Protein AF-0000000069003834 (afdb_homodimer)

Sequence (210 aa):
MSNTMLNRICNDGNDLMLRVKLRCKHDDLLSMQTSWSEHNPARRFWSCPRYREDACNFFRWRDREDVDIRSKYVIPRLAKRIKDLEEVLTSYESRVEGEKEKQMLMSNTMLNRICNDGNDLMLRVKLRCKHDDLLSMQTSWSEHNPARRFWSCPRYREDACNFFRWRDREDVDIRSKYVIPRLAKRIKDLEEVLTSYESRVEGEKEKQML

Radius of gyration: 22.44 Å; Cα contacts (8 Å, |Δi|>4): 263; chains: 2; bounding box: 58×56×51 Å

Organism: Solanum tuberosum (NCBI:txid4113)

Structure (mmCIF, N/CA/C/O backbone):
data_AF-0000000069003834-model_v1
#
loop_
_entity.id
_entity.type
_entity.pdbx_description
1 polymer 'GRF-type domain-containing protein'
#
loop_
_atom_site.group_PDB
_atom_site.id
_atom_site.type_symbol
_atom_site.label_atom_id
_atom_site.label_alt_id
_atom_site.label_comp_id
_atom_site.label_asym_id
_atom_site.label_entity_id
_atom_site.label_seq_id
_atom_site.pdbx_PDB_ins_code
_atom_site.Cartn_x
_atom_site.Cartn_y
_atom_site.Cartn_z
_atom_site.occupancy
_atom_site.B_iso_or_equiv
_atom_site.auth_seq_id
_atom_site.auth_comp_id
_atom_site.auth_asym_id
_atom_site.auth_atom_id
_atom_site.pdbx_PDB_model_num
ATOM 1 N N . MET A 1 1 ? -2.436 7.516 15.57 1 53.19 1 MET A N 1
ATOM 2 C CA . MET A 1 1 ? -3.008 8.203 14.414 1 53.19 1 MET A CA 1
ATOM 3 C C . MET A 1 1 ? -4.016 7.309 13.703 1 53.19 1 MET A C 1
ATOM 5 O O . MET A 1 1 ? -3.781 6.109 13.531 1 53.19 1 MET A O 1
ATOM 9 N N . SER A 1 2 ? -5.281 7.676 13.531 1 67.62 2 SER A N 1
ATOM 10 C CA . SER A 1 2 ? -6.512 6.98 13.164 1 67.62 2 SER A CA 1
ATOM 11 C C . SER A 1 2 ? -6.418 6.398 11.758 1 67.62 2 SER A C 1
ATOM 13 O O . SER A 1 2 ? -5.652 6.891 10.922 1 67.62 2 SER A O 1
ATOM 15 N N . ASN A 1 3 ? -6.758 5.141 11.57 1 77.62 3 ASN A N 1
ATOM 16 C CA . ASN A 1 3 ? -6.863 4.488 10.273 1 77.62 3 ASN A CA 1
ATOM 17 C C . ASN A 1 3 ? -7.797 5.25 9.336 1 77.62 3 ASN A C 1
ATOM 19 O O . ASN A 1 3 ? -8.125 4.766 8.25 1 77.62 3 ASN A O 1
ATOM 23 N N . THR A 1 4 ? -8.094 6.445 9.891 1 84.06 4 THR A N 1
ATOM 24 C CA . THR A 1 4 ? -9.047 7.23 9.109 1 84.06 4 THR A CA 1
ATOM 25 C C . THR A 1 4 ? -8.422 7.691 7.797 1 84.06 4 THR A C 1
ATOM 27 O O . THR A 1 4 ? -9.039 7.578 6.734 1 84.06 4 THR A O 1
ATOM 30 N N . MET A 1 5 ? -7.219 8.242 7.887 1 87.38 5 MET A N 1
ATOM 31 C CA . MET A 1 5 ? -6.551 8.742 6.688 1 87.38 5 MET A CA 1
ATOM 32 C C . MET A 1 5 ? -6.297 7.613 5.695 1 87.38 5 MET A C 1
ATOM 34 O O . MET A 1 5 ? -6.496 7.785 4.492 1 87.38 5 MET A O 1
ATOM 38 N N . LEU A 1 6 ? -5.961 6.445 6.199 1 93.75 6 LEU A N 1
ATOM 39 C CA . LEU A 1 6 ? -5.719 5.285 5.348 1 93.75 6 LEU A CA 1
ATOM 40 C C . LEU A 1 6 ? -7.004 4.832 4.668 1 93.75 6 LEU A C 1
ATOM 42 O O . LEU A 1 6 ? -7 4.492 3.484 1 93.75 6 LEU A O 1
ATOM 46 N N . ASN A 1 7 ? -8.094 4.906 5.465 1 92.12 7 ASN A N 1
ATOM 47 C CA . ASN A 1 7 ? -9.383 4.5 4.918 1 92.12 7 ASN A CA 1
ATOM 48 C C . ASN A 1 7 ? -9.82 5.418 3.777 1 92.12 7 ASN A C 1
ATOM 50 O O . ASN A 1 7 ? -10.398 4.957 2.793 1 92.12 7 ASN A O 1
ATOM 54 N N . ARG A 1 8 ? -9.555 6.613 3.967 1 90.81 8 ARG A N 1
ATOM 55 C CA . ARG A 1 8 ? -9.898 7.574 2.926 1 90.81 8 ARG A CA 1
ATOM 56 C C . ARG A 1 8 ? -9.109 7.312 1.649 1 90.81 8 ARG A C 1
ATOM 58 O O . ARG A 1 8 ? -9.648 7.43 0.545 1 90.81 8 ARG A O 1
ATOM 65 N N . ILE A 1 9 ? -7.883 6.945 1.772 1 93.38 9 ILE A N 1
ATOM 66 C CA . ILE A 1 9 ? -7 6.676 0.641 1 93.38 9 ILE A CA 1
ATOM 67 C C . ILE A 1 9 ? -7.441 5.391 -0.059 1 93.38 9 ILE A C 1
ATOM 69 O O . ILE A 1 9 ? -7.488 5.332 -1.29 1 93.38 9 ILE A O 1
ATOM 73 N N . CYS A 1 10 ? -7.848 4.461 0.711 1 94.5 10 CYS A N 1
ATOM 74 C CA . CYS A 1 10 ? -8.062 3.117 0.189 1 94.5 10 CYS A CA 1
ATOM 75 C C . CYS A 1 10 ? -9.5 2.936 -0.28 1 94.5 10 CYS A C 1
ATOM 77 O O . CYS A 1 10 ? -9.805 1.994 -1.016 1 94.5 10 CYS A O 1
ATOM 79 N N . ASN A 1 11 ? -10.383 3.789 0.168 1 89.94 11 ASN A N 1
ATOM 80 C CA . ASN A 1 11 ? -11.789 3.594 -0.181 1 89.94 11 ASN A CA 1
ATOM 81 C C . ASN A 1 11 ? -12.172 4.375 -1.437 1 89.94 11 ASN A C 1
ATOM 83 O O . ASN A 1 11 ? -11.703 5.496 -1.64 1 89.94 11 ASN A O 1
ATOM 87 N N . ASP A 1 12 ? -12.805 3.609 -2.299 1 87.69 12 ASP A N 1
ATOM 88 C CA . ASP A 1 12 ? -13.391 4.215 -3.492 1 87.69 12 ASP A CA 1
ATOM 89 C C . ASP A 1 12 ? -14.773 4.797 -3.193 1 87.69 12 ASP A C 1
ATOM 91 O O . ASP A 1 12 ? -15.719 4.055 -2.922 1 87.69 12 ASP A O 1
ATOM 95 N N . GLY A 1 13 ? -14.906 6.016 -3.279 1 85.94 13 GLY A N 1
ATOM 96 C CA . GLY A 1 13 ? -16.172 6.668 -3.002 1 85.94 13 GLY A CA 1
ATOM 97 C C . GLY A 1 13 ? -17.297 6.242 -3.941 1 85.94 13 GLY A C 1
ATOM 98 O O . GLY A 1 13 ? -18.469 6.457 -3.658 1 85.94 13 GLY A O 1
ATOM 99 N N . ASN A 1 14 ? -16.891 5.652 -5.035 1 88.5 14 ASN A N 1
ATOM 100 C CA . ASN A 1 14 ? -17.875 5.23 -6.02 1 88.5 14 ASN A CA 1
ATOM 101 C C . ASN A 1 14 ? -18.156 3.734 -5.922 1 88.5 14 ASN A C 1
ATOM 103 O O . ASN A 1 14 ? -18.781 3.156 -6.824 1 88.5 14 ASN A O 1
ATOM 107 N N . ASP A 1 15 ? -17.672 3.199 -4.93 1 89.06 15 ASP A N 1
ATOM 108 C CA . ASP A 1 15 ? -17.938 1.778 -4.734 1 89.06 15 ASP A CA 1
ATOM 109 C C . ASP A 1 15 ? -19.438 1.517 -4.582 1 89.06 15 ASP A C 1
ATOM 111 O O . ASP A 1 15 ? -20.078 2.035 -3.664 1 89.06 15 ASP A O 1
ATOM 115 N N . LEU A 1 16 ? -19.969 0.721 -5.461 1 88.5 16 LEU A N 1
ATOM 116 C CA . LEU A 1 16 ? -21.406 0.437 -5.48 1 88.5 16 LEU A CA 1
ATOM 117 C C . LEU A 1 16 ? -21.844 -0.242 -4.188 1 88.5 16 LEU A C 1
ATOM 119 O O . LEU A 1 16 ? -22.984 -0.089 -3.756 1 88.5 16 LEU A O 1
ATOM 123 N N . MET A 1 17 ? -20.891 -0.851 -3.557 1 89.5 17 MET A N 1
ATOM 124 C CA . MET A 1 17 ? -21.219 -1.611 -2.357 1 89.5 17 MET A CA 1
ATOM 125 C C . MET A 1 17 ? -21.422 -0.684 -1.165 1 89.5 17 MET A C 1
ATOM 127 O O . MET A 1 17 ? -21.922 -1.106 -0.122 1 89.5 17 MET A O 1
ATOM 131 N N . LEU A 1 18 ? -21.031 0.544 -1.383 1 86.31 18 LEU A N 1
ATOM 132 C CA . LEU A 1 18 ? -21.266 1.524 -0.327 1 86.31 18 LEU A CA 1
ATOM 133 C C . LEU A 1 18 ? -22.75 1.826 -0.185 1 86.31 18 LEU A C 1
ATOM 135 O O . LEU A 1 18 ? -23.188 2.334 0.849 1 86.31 18 LEU A O 1
ATOM 139 N N . ARG A 1 19 ? -23.5 1.496 -1.132 1 88.38 19 ARG A N 1
ATOM 140 C CA . ARG A 1 19 ? -24.922 1.802 -1.144 1 88.38 19 ARG A CA 1
ATOM 141 C C . ARG A 1 19 ? -25.75 0.626 -0.616 1 88.38 19 ARG A C 1
ATOM 143 O O . ARG A 1 19 ? -26.953 0.746 -0.411 1 88.38 19 ARG A O 1
ATOM 150 N N . VAL A 1 20 ? -25.062 -0.467 -0.586 1 89.62 20 VAL A N 1
ATOM 151 C CA . VAL A 1 20 ? -25.75 -1.661 -0.11 1 89.62 20 VAL A CA 1
ATOM 152 C C . VAL A 1 20 ? -26.172 -1.473 1.348 1 89.62 20 VAL A C 1
ATOM 154 O O . VAL A 1 20 ? -25.375 -1.004 2.168 1 89.62 20 VAL A O 1
ATOM 157 N N . LYS A 1 21 ? -27.484 -1.802 1.593 1 91.38 21 LYS A N 1
ATOM 158 C CA . LYS A 1 21 ? -28.016 -1.689 2.947 1 91.38 21 LYS A CA 1
ATOM 159 C C . LYS A 1 21 ? -27.984 -3.037 3.662 1 91.38 21 LYS A C 1
ATOM 161 O O . LYS A 1 21 ? -28.828 -3.902 3.402 1 91.38 21 LYS A O 1
ATOM 166 N N . LEU A 1 22 ? -26.938 -3.203 4.477 1 92.94 22 LEU A N 1
ATOM 167 C CA . LEU A 1 22 ? -26.844 -4.41 5.289 1 92.94 22 LEU A CA 1
ATOM 168 C C . LEU A 1 22 ? -27.172 -4.113 6.75 1 92.94 22 LEU A C 1
ATOM 170 O O . LEU A 1 22 ? -26.75 -3.084 7.285 1 92.94 22 LEU A O 1
ATOM 174 N N . ARG A 1 23 ? -28.031 -5.039 7.254 1 93.31 23 ARG A N 1
ATOM 175 C CA . ARG A 1 23 ? -28.438 -4.875 8.648 1 93.31 23 ARG A CA 1
ATOM 176 C C . ARG A 1 23 ? -28.109 -6.121 9.461 1 93.31 23 ARG A C 1
ATOM 178 O O . ARG A 1 23 ? -28.156 -7.238 8.945 1 93.31 23 ARG A O 1
ATOM 185 N N . CYS A 1 24 ? -27.672 -5.863 10.688 1 92.56 24 CYS A N 1
ATOM 186 C CA . CYS A 1 24 ? -27.516 -6.996 11.602 1 92.56 24 CYS A CA 1
ATOM 187 C C . CYS A 1 24 ? -28.812 -7.273 12.352 1 92.56 24 CYS A C 1
ATOM 189 O O . CYS A 1 24 ? -29.859 -6.762 11.984 1 92.56 24 CYS A O 1
ATOM 191 N N . LYS A 1 25 ? -28.766 -8.141 13.32 1 89.31 25 LYS A N 1
ATOM 192 C CA . LYS A 1 25 ? -29.969 -8.562 14.047 1 89.31 25 LYS A CA 1
ATOM 193 C C . LYS A 1 25 ? -30.547 -7.406 14.852 1 89.31 25 LYS A C 1
ATOM 195 O O . LYS A 1 25 ? -31.719 -7.441 15.242 1 89.31 25 LYS A O 1
ATOM 200 N N . HIS A 1 26 ? -29.781 -6.387 15.141 1 90.75 26 HIS A N 1
ATOM 201 C CA . HIS A 1 26 ? -30.234 -5.223 15.891 1 90.75 26 HIS A CA 1
ATOM 202 C C . HIS A 1 26 ? -30.953 -4.227 14.984 1 90.75 26 HIS A C 1
ATOM 204 O O . HIS A 1 26 ? -31.484 -3.217 15.461 1 90.75 26 HIS A O 1
ATOM 210 N N . ASP A 1 27 ? -30.859 -4.52 13.781 1 89.88 27 ASP A N 1
ATOM 211 C CA . ASP A 1 27 ? -31.469 -3.674 12.758 1 89.88 27 ASP A CA 1
ATOM 212 C C . ASP A 1 27 ? -30.656 -2.393 12.555 1 89.88 27 ASP A C 1
ATOM 214 O O . ASP A 1 27 ? -31.219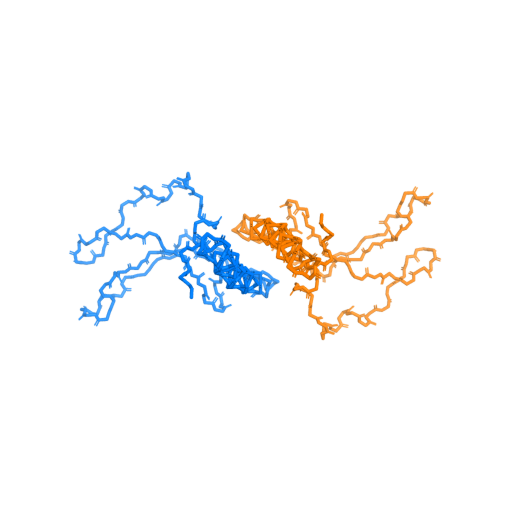 -1.359 12.172 1 89.88 27 ASP A O 1
ATOM 218 N N . ASP A 1 28 ? -29.469 -2.516 12.828 1 88.94 28 ASP A N 1
ATOM 219 C CA . ASP A 1 28 ? -28.562 -1.412 12.547 1 88.94 28 ASP A CA 1
ATOM 220 C C . ASP A 1 28 ? -28.031 -1.483 11.117 1 88.94 28 ASP A C 1
ATOM 222 O O . ASP A 1 28 ? -27.703 -2.566 10.625 1 88.94 28 ASP A O 1
ATOM 226 N N . LEU A 1 29 ? -28.125 -0.265 10.477 1 91.88 29 LEU A N 1
ATOM 227 C CA . LEU A 1 29 ? -27.453 -0.18 9.188 1 91.88 29 LEU A CA 1
ATOM 228 C C . LEU A 1 29 ? -25.938 -0.233 9.359 1 91.88 29 LEU A C 1
ATOM 230 O O . LEU A 1 29 ? -25.359 0.612 10.047 1 91.88 29 LEU A O 1
ATOM 234 N N . LEU A 1 30 ? -25.328 -1.206 8.711 1 93.12 30 LEU A N 1
ATOM 235 C CA . LEU A 1 30 ? -23.906 -1.439 8.922 1 93.12 30 LEU A CA 1
ATOM 236 C C . LEU A 1 30 ? -23.078 -0.618 7.941 1 93.12 30 LEU A C 1
ATOM 238 O O . LEU A 1 30 ? -23.469 -0.428 6.789 1 93.12 30 LEU A O 1
ATOM 242 N N . SER A 1 31 ? -21.938 -0.148 8.406 1 91.5 31 SER A N 1
ATOM 243 C CA . SER A 1 31 ? -21 0.592 7.566 1 91.5 31 SER A CA 1
ATOM 244 C C . SER A 1 31 ? -19.875 -0.303 7.078 1 91.5 31 SER A C 1
ATOM 246 O O . SER A 1 31 ? -19.406 -1.179 7.812 1 91.5 31 SER A O 1
ATOM 248 N N . MET A 1 32 ? -19.469 -0.035 5.855 1 92.31 32 MET A N 1
ATOM 249 C CA . MET A 1 32 ? -18.312 -0.762 5.328 1 92.31 32 MET A CA 1
ATOM 250 C C . MET A 1 32 ? -17.031 -0.271 5.973 1 92.31 32 MET A C 1
ATOM 252 O O . MET A 1 32 ? -16.766 0.934 6.016 1 92.31 32 MET A O 1
ATOM 256 N N . GLN A 1 33 ? -16.281 -1.235 6.5 1 92 33 GLN A N 1
ATOM 257 C CA . GLN A 1 33 ? -15.016 -0.929 7.152 1 92 33 GLN A CA 1
ATOM 258 C C . GLN A 1 33 ? -13.836 -1.535 6.391 1 92 33 GLN A C 1
ATOM 260 O O . GLN A 1 33 ? -14.031 -2.359 5.496 1 92 33 GLN A O 1
ATOM 265 N N . THR A 1 34 ? -12.633 -0.991 6.699 1 93.75 34 THR A N 1
ATOM 266 C CA . THR A 1 34 ? -11.414 -1.526 6.109 1 93.75 34 THR A CA 1
ATOM 267 C C . THR A 1 34 ? -10.578 -2.262 7.156 1 93.75 34 THR A C 1
ATOM 269 O O . THR A 1 34 ? -10.352 -1.746 8.25 1 93.75 34 THR A O 1
ATOM 272 N N . SER A 1 35 ? -10.203 -3.445 6.816 1 94.75 35 SER A N 1
ATOM 273 C CA . SER A 1 35 ? -9.367 -4.254 7.699 1 94.75 35 SER A CA 1
ATOM 274 C C . SER A 1 35 ? -7.898 -3.869 7.578 1 94.75 35 SER A C 1
ATOM 276 O O . SER A 1 35 ? -7.398 -3.639 6.477 1 94.75 35 SER A O 1
ATOM 278 N N . TRP A 1 36 ? -7.219 -3.82 8.695 1 94.31 36 TRP A N 1
ATOM 279 C CA . TRP A 1 36 ? -5.777 -3.584 8.719 1 94.31 36 TRP A CA 1
ATOM 280 C C . TRP A 1 36 ? -5.062 -4.648 9.539 1 94.31 36 TRP A C 1
ATOM 282 O O . TRP A 1 36 ? -3.984 -4.402 10.086 1 94.31 36 TRP A O 1
ATOM 292 N N . SER A 1 37 ? -5.773 -5.793 9.562 1 93.88 37 SER A N 1
ATOM 293 C CA . SER A 1 37 ? -5.164 -6.934 10.242 1 93.88 37 SER A CA 1
ATOM 294 C C . SER A 1 37 ? -4.016 -7.512 9.422 1 93.88 37 SER A C 1
ATOM 296 O O . SER A 1 37 ? -3.898 -7.246 8.227 1 93.88 37 SER A O 1
ATOM 298 N N . GLU A 1 38 ? -3.236 -8.32 10.031 1 92.75 38 GLU A N 1
ATOM 299 C CA . GLU A 1 38 ? -2.061 -8.914 9.398 1 92.75 38 GLU A CA 1
ATOM 300 C C . GLU A 1 38 ? -2.455 -9.82 8.242 1 92.75 38 GLU A C 1
ATOM 302 O O . GLU A 1 38 ? -1.783 -9.844 7.203 1 92.75 38 GLU A O 1
ATOM 307 N N . HIS A 1 39 ? -3.527 -10.461 8.305 1 93.62 39 HIS A N 1
ATOM 308 C CA . HIS A 1 39 ? -3.883 -11.492 7.336 1 93.62 39 HIS A CA 1
ATOM 309 C C . HIS A 1 39 ? -4.812 -10.945 6.258 1 93.62 39 HIS A C 1
ATOM 311 O O . HIS A 1 39 ? -4.949 -11.539 5.188 1 93.62 39 HIS A O 1
ATOM 317 N N . ASN A 1 40 ? -5.414 -9.836 6.504 1 94.94 40 ASN A N 1
ATOM 318 C CA . ASN A 1 40 ? -6.379 -9.281 5.559 1 94.94 40 ASN A CA 1
ATOM 319 C C . ASN A 1 40 ? -6.25 -7.762 5.453 1 94.94 40 ASN A C 1
ATOM 321 O O . ASN A 1 40 ? -7.23 -7.039 5.641 1 94.94 40 ASN A O 1
ATOM 325 N N . PRO A 1 41 ? -5.098 -7.363 5.078 1 95.94 41 PRO A N 1
ATOM 326 C CA . PRO A 1 41 ? -4.934 -5.91 4.996 1 95.94 41 PRO A CA 1
ATOM 327 C C . PRO A 1 41 ? -5.719 -5.293 3.838 1 95.94 41 PRO A C 1
ATOM 329 O O . PRO A 1 41 ? -5.73 -5.844 2.732 1 95.94 41 PRO A O 1
ATOM 332 N N . ALA A 1 42 ? -6.426 -4.242 4.176 1 95.31 42 ALA A N 1
ATOM 333 C CA . ALA A 1 42 ? -7.117 -3.381 3.223 1 95.31 42 ALA A CA 1
ATOM 334 C C . ALA A 1 42 ? -8.398 -4.039 2.717 1 95.31 42 ALA A C 1
ATOM 336 O O . ALA A 1 42 ? -9.109 -3.475 1.88 1 95.31 42 ALA A O 1
ATOM 337 N N . ARG A 1 43 ? -8.641 -5.258 3.102 1 95.44 43 ARG A N 1
ATOM 338 C CA . ARG A 1 43 ? -9.93 -5.848 2.758 1 95.44 43 ARG A CA 1
ATOM 339 C C . ARG A 1 43 ? -11.078 -5.086 3.418 1 95.44 43 ARG A C 1
ATOM 341 O O . ARG A 1 43 ? -10.875 -4.406 4.426 1 95.44 43 ARG A O 1
ATOM 348 N N . ARG A 1 44 ? -12.203 -5.246 2.809 1 94.25 44 ARG A N 1
ATOM 349 C CA . ARG A 1 44 ? -13.375 -4.527 3.307 1 94.25 44 ARG A CA 1
ATOM 350 C C . ARG A 1 44 ? -14.414 -5.496 3.865 1 94.25 44 ARG A C 1
ATOM 352 O O . ARG A 1 44 ? -14.508 -6.641 3.416 1 94.25 44 ARG A O 1
ATOM 359 N N . PHE A 1 45 ? -15.086 -4.941 4.871 1 94.94 45 PHE A N 1
ATOM 360 C CA . PHE A 1 45 ? -16.047 -5.816 5.523 1 94.94 45 PHE A CA 1
ATOM 361 C C . PHE A 1 45 ? -17.156 -5.004 6.203 1 94.94 45 PHE A C 1
ATOM 363 O O . PHE A 1 45 ? -17.031 -3.787 6.352 1 94.94 45 PHE A O 1
ATOM 370 N N . TRP A 1 46 ? -18.234 -5.641 6.477 1 94.56 46 TRP A N 1
ATOM 371 C CA . TRP A 1 46 ? -19.281 -5.141 7.367 1 94.56 46 TRP A CA 1
ATOM 372 C C . TRP A 1 46 ? -19.297 -5.918 8.68 1 94.56 46 TRP A C 1
ATOM 374 O O . TRP A 1 46 ? -19.109 -7.137 8.688 1 94.56 46 TRP A O 1
ATOM 384 N N . SER A 1 47 ? -19.438 -5.156 9.742 1 92.75 47 SER A N 1
ATOM 385 C CA . SER A 1 47 ? -19.625 -5.812 11.031 1 92.75 47 SER A CA 1
ATOM 386 C C . SER A 1 47 ? -20.516 -4.996 11.953 1 92.75 47 SER A C 1
ATOM 388 O O . SER A 1 47 ? -20.656 -3.779 11.781 1 92.75 47 SER A O 1
ATOM 390 N N . CYS A 1 48 ? -21.156 -5.738 12.773 1 91.75 48 CYS A N 1
ATOM 391 C CA . CYS A 1 48 ? -21.984 -5.047 13.758 1 91.75 48 CYS A CA 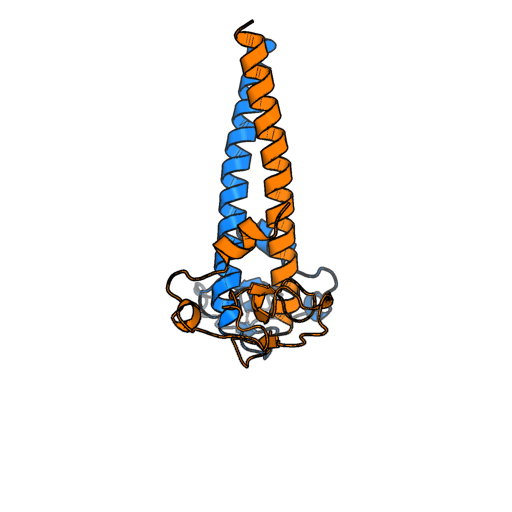1
ATOM 392 C C . CYS A 1 48 ? -21.141 -4.195 14.688 1 91.75 48 CYS A C 1
ATOM 394 O O . CYS A 1 48 ? -20.141 -4.672 15.227 1 91.75 48 CYS A O 1
ATOM 396 N N . PRO A 1 49 ? -21.547 -2.979 14.844 1 84.25 49 PRO A N 1
ATOM 397 C CA . PRO A 1 49 ? -20.781 -2.104 15.734 1 84.25 49 PRO A CA 1
ATOM 398 C C . PRO A 1 49 ? -20.922 -2.49 17.203 1 84.25 49 PRO A C 1
ATOM 400 O O . PRO A 1 49 ? -20.125 -2.059 18.047 1 84.25 49 PRO A O 1
ATOM 403 N N . ARG A 1 50 ? -21.844 -3.32 17.562 1 79.25 50 ARG A N 1
ATOM 404 C CA . ARG A 1 50 ? -22.109 -3.732 18.938 1 79.25 50 ARG A CA 1
ATOM 405 C C . ARG A 1 50 ? -21.547 -5.121 19.203 1 79.25 50 ARG A C 1
ATOM 407 O O . ARG A 1 50 ? -22.031 -5.836 20.078 1 79.25 50 ARG A O 1
ATOM 414 N N . TYR A 1 51 ? -20.672 -5.566 18.406 1 69 51 TYR A N 1
ATOM 415 C CA . TYR A 1 51 ? -20.141 -6.926 18.406 1 69 51 TYR A CA 1
ATOM 416 C C . TYR A 1 51 ? -19.953 -7.441 19.828 1 69 51 TYR A C 1
ATOM 418 O O . TYR A 1 51 ? -20.297 -8.586 20.125 1 69 51 TYR A O 1
ATOM 426 N N . ARG A 1 52 ? -19.484 -6.746 20.766 1 66.94 52 ARG A N 1
ATOM 427 C CA . ARG A 1 52 ? -19.203 -7.246 22.109 1 66.94 52 ARG A CA 1
ATOM 428 C C . ARG A 1 52 ? -20.422 -7.109 23.016 1 66.94 52 ARG A C 1
ATOM 430 O O . ARG A 1 52 ? -20.578 -7.863 23.984 1 66.94 52 ARG A O 1
ATOM 437 N N . GLU A 1 53 ? -21.203 -6.215 22.688 1 66.25 53 GLU A N 1
ATOM 438 C CA . GLU A 1 53 ? -22.266 -5.914 23.641 1 66.25 53 GLU A CA 1
ATOM 439 C C . GLU A 1 53 ? -23.344 -6.996 23.625 1 66.25 53 GLU A C 1
ATOM 441 O O . GLU A 1 53 ? -23.797 -7.445 24.672 1 66.25 53 GLU A O 1
ATOM 446 N N . ASP A 1 54 ? -23.781 -7.355 22.578 1 66.62 54 ASP A N 1
ATOM 447 C CA . ASP A 1 54 ? -24.953 -8.219 22.547 1 66.62 54 ASP A CA 1
ATOM 448 C C . ASP A 1 54 ? -24.672 -9.5 21.781 1 66.62 54 ASP A C 1
ATOM 450 O O . ASP A 1 54 ? -25.594 -10.109 21.219 1 66.62 54 ASP A O 1
ATOM 454 N N . ALA A 1 55 ? -23.438 -9.844 21.766 1 74.19 55 ALA A N 1
ATOM 455 C CA . ALA A 1 55 ? -23.062 -11.102 21.109 1 74.19 55 ALA A CA 1
ATOM 456 C C . ALA A 1 55 ? -23.422 -11.086 19.641 1 74.19 55 ALA A C 1
ATOM 458 O O . ALA A 1 55 ? -23.719 -12.125 19.047 1 74.19 55 ALA A O 1
ATOM 459 N N . CYS A 1 56 ? -23.781 -9.914 19.078 1 86.38 56 CYS A N 1
ATOM 460 C CA . CYS A 1 56 ? -23.984 -9.898 17.625 1 86.38 56 CYS A CA 1
ATOM 461 C C . CYS A 1 56 ? -22.688 -10.242 16.891 1 86.38 56 CYS A C 1
ATOM 463 O O . CYS A 1 56 ? -21.656 -9.602 17.109 1 86.38 56 CYS A O 1
ATOM 465 N N . ASN A 1 57 ? -22.719 -11.328 16.109 1 85.88 57 ASN A N 1
ATOM 466 C CA . ASN A 1 57 ? -21.516 -11.797 15.43 1 85.88 57 ASN A CA 1
ATOM 467 C C . ASN A 1 57 ? -21.625 -11.609 13.914 1 85.88 57 ASN A C 1
ATOM 469 O O . ASN A 1 57 ? -21.016 -12.359 13.148 1 85.88 57 ASN A O 1
ATOM 473 N N . PHE A 1 58 ? -22.453 -10.578 13.641 1 92.88 58 PHE A N 1
ATOM 474 C CA . PHE A 1 58 ? -22.562 -10.359 12.203 1 92.88 58 PHE A CA 1
ATOM 475 C C . PHE A 1 58 ? -21.234 -9.883 11.625 1 92.88 58 PHE A C 1
ATOM 477 O O . PHE A 1 58 ? -20.641 -8.922 12.125 1 92.88 58 PHE A O 1
ATOM 484 N N . PHE A 1 59 ? -20.812 -10.555 10.602 1 93.81 59 PHE A N 1
ATOM 485 C CA . PHE A 1 59 ? -19.578 -10.227 9.875 1 93.81 59 PHE A CA 1
ATOM 486 C C . PHE A 1 59 ? -19.656 -10.742 8.445 1 93.81 59 PHE A C 1
ATOM 488 O O . PHE A 1 59 ? -20.047 -11.883 8.203 1 93.81 59 PHE A O 1
ATOM 495 N N . ARG A 1 60 ? -19.281 -9.758 7.496 1 93.75 60 ARG A N 1
ATOM 496 C CA . ARG A 1 60 ? -19.297 -10.148 6.094 1 93.75 60 ARG A CA 1
ATOM 497 C C . ARG A 1 60 ? -18.203 -9.43 5.312 1 93.75 60 ARG A C 1
ATOM 499 O O . ARG A 1 60 ? -18.141 -8.195 5.32 1 93.75 60 ARG A O 1
ATOM 506 N N . TRP A 1 61 ? -17.453 -10.297 4.656 1 95.12 61 TRP A N 1
ATOM 507 C CA . TRP A 1 61 ? -16.469 -9.703 3.758 1 95.12 61 TRP A CA 1
ATOM 508 C C . TRP A 1 61 ? -17.125 -9.164 2.496 1 95.12 61 TRP A C 1
ATOM 510 O O . TRP A 1 61 ? -18.078 -9.766 1.981 1 95.12 61 TRP A O 1
ATOM 520 N N . ARG A 1 62 ? -16.531 -7.965 2.057 1 92.38 62 ARG A N 1
ATOM 521 C CA . ARG A 1 62 ? -17.031 -7.398 0.808 1 92.38 62 ARG A CA 1
ATOM 522 C C . ARG A 1 62 ? -16.625 -8.25 -0.385 1 92.38 62 ARG A C 1
ATOM 524 O O . ARG A 1 62 ? -17.391 -8.398 -1.344 1 92.38 62 ARG A O 1
ATOM 531 N N . ASP A 1 63 ? -15.414 -8.695 -0.308 1 85.62 63 ASP A N 1
ATOM 532 C CA . ASP A 1 63 ? -14.875 -9.438 -1.446 1 85.62 63 ASP A CA 1
ATOM 533 C C . ASP A 1 63 ? -14.57 -10.883 -1.068 1 85.62 63 ASP A C 1
ATOM 535 O O . ASP A 1 63 ? -14.5 -11.219 0.115 1 85.62 63 ASP A O 1
ATOM 539 N N . ARG A 1 64 ? -14.5 -11.789 -2.152 1 83.31 64 ARG A N 1
ATOM 540 C CA . ARG A 1 64 ? -14.273 -13.219 -1.941 1 83.31 64 ARG A CA 1
ATOM 541 C C . ARG A 1 64 ? -12.789 -13.555 -2.061 1 83.31 64 ARG A C 1
ATOM 543 O O . ARG A 1 64 ? -12.359 -14.633 -1.639 1 83.31 64 ARG A O 1
ATOM 550 N N . GLU A 1 65 ? -12.062 -12.609 -2.527 1 80.81 65 GLU A N 1
ATOM 551 C CA . GLU A 1 65 ? -10.672 -12.93 -2.834 1 80.81 65 GLU A CA 1
ATOM 552 C C . GLU A 1 65 ? -9.773 -12.703 -1.62 1 80.81 65 GLU A C 1
ATOM 554 O O . GLU A 1 65 ? -9.969 -11.758 -0.863 1 80.81 65 GLU A O 1
ATOM 559 N N . ASP A 1 66 ? -8.836 -13.656 -1.515 1 87.88 66 ASP A N 1
ATOM 560 C CA . ASP A 1 66 ? -7.805 -13.484 -0.493 1 87.88 66 ASP A CA 1
ATOM 561 C C . ASP A 1 66 ? -6.703 -12.539 -0.972 1 87.88 66 ASP A C 1
ATOM 563 O O . ASP A 1 66 ? -6.461 -12.422 -2.174 1 87.88 66 ASP A O 1
ATOM 567 N N . VAL A 1 67 ? -6.176 -11.969 -0.03 1 93.06 67 VAL A N 1
ATOM 568 C CA . VAL A 1 67 ? -5.02 -11.133 -0.325 1 93.06 67 VAL A CA 1
ATOM 569 C C . VAL A 1 67 ? -3.811 -12.016 -0.642 1 93.06 67 VAL A C 1
ATOM 571 O O . VAL A 1 67 ? -3.561 -13.008 0.045 1 93.06 67 VAL A O 1
ATOM 574 N N . ASP A 1 68 ? -3.139 -11.641 -1.667 1 92.75 68 ASP A N 1
ATOM 575 C CA . ASP A 1 68 ? -1.964 -12.438 -2.018 1 92.75 68 ASP A CA 1
ATOM 576 C C . ASP A 1 68 ? -0.828 -12.203 -1.023 1 92.75 68 ASP A C 1
ATOM 578 O O . ASP A 1 68 ? -0.815 -11.195 -0.311 1 92.75 68 ASP A O 1
ATOM 582 N N . ILE A 1 69 ? 0.069 -13.07 -1.015 1 91.81 69 ILE A N 1
ATOM 583 C CA . ILE A 1 69 ? 1.137 -13.102 -0.022 1 91.81 69 ILE A C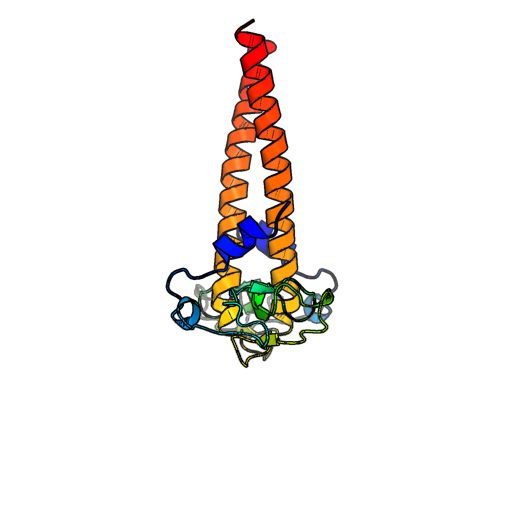A 1
ATOM 584 C C . ILE A 1 69 ? 1.957 -11.812 -0.111 1 91.81 69 ILE A C 1
ATOM 586 O O . ILE A 1 69 ? 2.301 -11.219 0.913 1 91.81 69 ILE A O 1
ATOM 590 N N . ARG A 1 70 ? 2.314 -11.438 -1.25 1 94.12 70 ARG A N 1
ATOM 591 C CA . ARG A 1 70 ? 3.129 -10.242 -1.438 1 94.12 70 ARG A CA 1
ATOM 592 C C . ARG A 1 70 ? 2.416 -9.008 -0.906 1 94.12 70 ARG A C 1
ATOM 594 O O . ARG A 1 70 ? 3.016 -8.195 -0.203 1 94.12 70 ARG A O 1
ATOM 601 N N . SER A 1 71 ? 1.16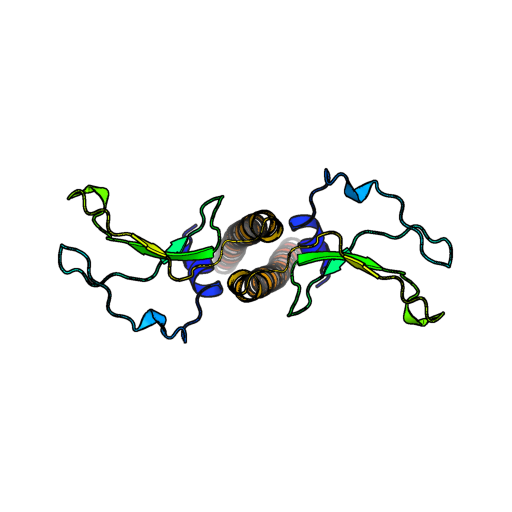2 -8.953 -1.234 1 95.12 71 SER A N 1
ATOM 602 C CA . SER A 1 71 ? 0.385 -7.797 -0.794 1 95.12 71 SER A CA 1
ATOM 603 C C . SER A 1 71 ? 0.253 -7.766 0.725 1 95.12 71 SER A C 1
ATOM 605 O O . SER A 1 71 ? 0.244 -6.695 1.33 1 95.12 71 SER A O 1
ATOM 607 N N . LYS A 1 72 ? 0.18 -8.922 1.327 1 94.81 72 LYS A N 1
ATOM 608 C CA . LYS A 1 72 ? 0.136 -9 2.785 1 94.81 72 LYS A CA 1
ATOM 609 C C . LYS A 1 72 ? 1.411 -8.438 3.404 1 94.81 72 LYS A C 1
ATOM 611 O O . LYS A 1 72 ? 1.387 -7.918 4.523 1 94.81 72 LYS A O 1
ATOM 616 N N . TYR A 1 73 ? 2.377 -8.508 2.678 1 95.12 73 TYR A N 1
ATOM 617 C CA . TYR A 1 73 ? 3.678 -8.031 3.129 1 95.12 73 TYR A CA 1
ATOM 618 C C . TYR A 1 73 ? 3.811 -6.527 2.912 1 95.12 73 TYR A C 1
ATOM 620 O O . TYR A 1 73 ? 4.242 -5.801 3.809 1 95.12 73 TYR A O 1
ATOM 628 N N . VAL A 1 74 ? 3.365 -6.043 1.812 1 96.69 74 VAL A N 1
ATOM 629 C CA . VAL A 1 74 ? 3.734 -4.691 1.403 1 96.69 74 VAL A CA 1
ATOM 630 C C . VAL A 1 74 ? 2.707 -3.691 1.933 1 96.69 74 VAL A C 1
ATOM 632 O O . VAL A 1 74 ? 3.059 -2.57 2.307 1 96.69 74 VAL A O 1
ATOM 635 N N . ILE A 1 75 ? 1.423 -4.074 1.938 1 97.38 75 ILE A N 1
ATOM 636 C CA . ILE A 1 75 ? 0.365 -3.121 2.256 1 97.38 75 ILE A CA 1
ATOM 637 C C . ILE A 1 75 ? 0.563 -2.582 3.67 1 97.38 75 ILE A C 1
ATOM 639 O O . ILE A 1 75 ? 0.599 -1.366 3.879 1 97.38 75 ILE A O 1
ATOM 643 N N . PRO A 1 76 ? 0.784 -3.465 4.672 1 97.19 76 PRO A N 1
ATOM 644 C CA . PRO A 1 76 ? 0.986 -2.916 6.016 1 97.19 76 PRO A CA 1
ATOM 645 C C . PRO A 1 76 ? 2.24 -2.051 6.117 1 97.19 76 PRO A C 1
ATOM 647 O O . PRO A 1 76 ? 2.281 -1.107 6.91 1 97.19 76 PRO A O 1
ATOM 650 N N . ARG A 1 77 ? 3.229 -2.322 5.418 1 96.88 77 ARG A N 1
ATOM 651 C CA . ARG A 1 77 ? 4.469 -1.552 5.441 1 96.88 77 ARG A CA 1
ATOM 652 C C . ARG A 1 77 ? 4.258 -0.163 4.844 1 96.88 77 ARG A C 1
ATOM 654 O O . ARG A 1 77 ? 4.742 0.831 5.391 1 96.88 77 ARG A O 1
ATOM 661 N N . LEU A 1 78 ? 3.545 -0.166 3.732 1 96.88 78 LEU A N 1
ATOM 662 C CA . LEU A 1 78 ? 3.213 1.123 3.135 1 96.88 78 LEU A CA 1
ATOM 663 C C . LEU A 1 78 ? 2.35 1.953 4.078 1 96.88 78 LEU A C 1
ATOM 665 O O . LEU A 1 78 ? 2.588 3.15 4.25 1 96.88 78 LEU A O 1
ATOM 669 N N . ALA A 1 79 ? 1.358 1.29 4.668 1 96.75 79 ALA A N 1
ATOM 670 C CA . ALA A 1 79 ? 0.484 1.96 5.629 1 96.75 79 ALA A CA 1
ATOM 671 C C . ALA A 1 79 ? 1.284 2.531 6.797 1 96.75 79 ALA A C 1
ATOM 673 O O . ALA A 1 79 ? 1.051 3.666 7.219 1 96.75 79 ALA A O 1
ATOM 674 N N . LYS A 1 80 ? 2.189 1.756 7.254 1 96.31 80 LYS A N 1
ATOM 675 C CA . LYS A 1 80 ? 3.027 2.203 8.359 1 96.31 80 LYS A CA 1
ATOM 676 C C . LYS A 1 80 ? 3.869 3.412 7.961 1 96.31 80 LYS A C 1
ATOM 678 O O . LYS A 1 80 ? 4.039 4.344 8.75 1 96.31 80 LYS A O 1
ATOM 683 N N . ARG A 1 81 ? 4.414 3.387 6.863 1 96.19 81 ARG A N 1
ATOM 684 C CA . ARG A 1 81 ? 5.223 4.504 6.391 1 96.19 81 ARG A CA 1
ATOM 685 C C . ARG A 1 81 ? 4.395 5.785 6.312 1 96.19 81 ARG A C 1
ATOM 687 O O . ARG A 1 81 ? 4.887 6.867 6.629 1 96.19 81 ARG A O 1
ATOM 694 N N . ILE A 1 82 ? 3.211 5.617 5.82 1 96.25 82 ILE A N 1
ATOM 695 C CA . ILE A 1 82 ? 2.322 6.77 5.73 1 96.25 82 ILE A CA 1
ATOM 696 C C . ILE A 1 82 ? 2.092 7.352 7.125 1 96.25 82 ILE A C 1
ATOM 698 O O . ILE A 1 82 ? 2.184 8.57 7.32 1 96.25 82 ILE A O 1
ATOM 702 N N . LYS A 1 83 ? 1.833 6.508 8.062 1 95.69 83 LYS A N 1
ATOM 703 C CA . LYS A 1 83 ? 1.622 6.969 9.43 1 95.69 83 LYS A CA 1
ATOM 704 C C . LYS A 1 83 ? 2.865 7.664 9.977 1 95.69 83 LYS A C 1
ATOM 706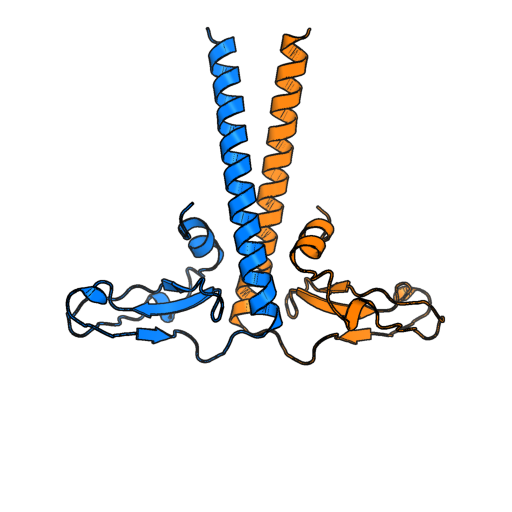 O O . LYS A 1 83 ? 2.766 8.703 10.633 1 95.69 83 LYS A O 1
ATOM 711 N N . ASP A 1 84 ? 4 7.102 9.703 1 95.88 84 ASP A N 1
ATOM 712 C CA . ASP A 1 84 ? 5.266 7.688 10.141 1 95.88 84 ASP A CA 1
ATOM 713 C C . ASP A 1 84 ? 5.457 9.078 9.555 1 95.88 84 ASP A C 1
ATOM 715 O O . ASP A 1 84 ? 5.836 10.016 10.266 1 95.88 84 ASP A O 1
ATOM 719 N N . LEU A 1 85 ? 5.207 9.172 8.32 1 95 85 LEU A N 1
ATOM 720 C CA . LEU A 1 85 ? 5.398 10.445 7.629 1 95 85 LEU A CA 1
ATOM 721 C C . LEU A 1 85 ? 4.441 11.5 8.164 1 95 85 LEU A C 1
ATOM 723 O O . LEU A 1 85 ? 4.816 12.664 8.32 1 95 85 LEU A O 1
ATOM 727 N N . GLU A 1 86 ? 3.23 11.094 8.406 1 93.75 86 GLU A N 1
ATOM 728 C CA . GLU A 1 86 ? 2.248 12.023 8.961 1 93.75 86 GLU A CA 1
ATOM 729 C C . GLU A 1 86 ? 2.676 12.531 10.336 1 93.75 86 GLU A C 1
ATOM 731 O O . GLU A 1 86 ? 2.498 13.711 10.648 1 93.75 86 GLU A O 1
ATOM 736 N N . GLU A 1 87 ? 3.148 11.641 11.109 1 94.62 87 GLU A N 1
ATOM 737 C CA . GLU A 1 87 ? 3.633 12.031 12.43 1 94.62 87 GLU A CA 1
ATOM 738 C C . GLU A 1 87 ? 4.773 13.039 12.32 1 94.62 87 GLU A C 1
ATOM 740 O O . GLU A 1 87 ? 4.789 14.047 13.031 1 94.62 87 GLU A O 1
ATOM 745 N N . VAL A 1 88 ? 5.75 12.805 11.469 1 94.56 88 VAL A N 1
ATOM 746 C CA . VAL A 1 88 ? 6.891 13.688 11.266 1 94.56 88 VAL A CA 1
ATOM 747 C C . VAL A 1 88 ? 6.41 15.047 10.766 1 94.56 88 VAL A C 1
ATOM 749 O O . VAL A 1 88 ? 6.906 16.094 11.195 1 94.56 88 VAL A O 1
ATOM 752 N N . LEU A 1 89 ? 5.473 14.953 9.875 1 93.81 89 LEU A N 1
ATOM 753 C CA . LEU A 1 89 ? 4.93 16.188 9.312 1 93.81 89 LEU A CA 1
ATOM 754 C C . LEU A 1 89 ? 4.262 17.031 10.391 1 93.81 89 LEU A C 1
ATOM 756 O O . LEU A 1 89 ? 4.391 18.266 10.391 1 93.81 89 LEU A O 1
ATOM 760 N N . THR A 1 90 ? 3.514 16.344 11.195 1 93.06 90 THR A N 1
ATOM 761 C CA . THR A 1 90 ? 2.861 17.047 12.289 1 93.06 90 THR A CA 1
ATOM 762 C C . THR A 1 90 ? 3.891 17.766 13.164 1 93.06 90 THR A C 1
ATOM 764 O O . THR A 1 90 ? 3.668 18.891 13.594 1 93.06 90 THR A O 1
ATOM 767 N N . SER A 1 91 ? 4.992 17.156 13.414 1 91.69 91 SER A N 1
ATOM 768 C CA . SER A 1 91 ? 6.07 17.75 14.203 1 91.69 91 SER A CA 1
ATOM 769 C C . SER A 1 91 ? 6.641 18.984 13.516 1 91.69 91 SER A C 1
ATOM 771 O O . SER A 1 91 ? 6.902 20 14.172 1 91.69 91 SER A O 1
ATOM 773 N N . TYR A 1 92 ? 6.824 18.906 12.266 1 89.62 92 TYR A N 1
ATOM 774 C CA . TYR A 1 92 ? 7.352 20.047 11.516 1 89.62 92 TYR A CA 1
ATOM 775 C C . TYR A 1 92 ? 6.352 21.203 11.5 1 89.62 92 TYR A C 1
ATOM 777 O O . TYR A 1 92 ? 6.742 22.359 11.586 1 89.62 92 TYR A O 1
ATOM 785 N N . GLU A 1 93 ? 5.117 20.859 11.305 1 90.25 93 GLU A N 1
ATOM 786 C CA . GLU A 1 93 ? 4.066 21.875 11.336 1 90.25 93 GLU A CA 1
ATOM 787 C C . GLU A 1 93 ? 4.078 22.641 12.648 1 90.25 93 GLU A C 1
ATOM 789 O O . GLU A 1 93 ? 3.947 23.875 12.656 1 90.25 93 GLU A O 1
ATOM 794 N N . SER A 1 94 ? 4.289 21.953 13.719 1 89.94 94 SER A N 1
ATOM 795 C CA . SER A 1 94 ? 4.352 22.578 15.031 1 89.94 94 SER A CA 1
ATOM 796 C C . SER A 1 94 ? 5.57 23.484 15.148 1 89.94 94 SER A C 1
ATOM 798 O O . SER A 1 94 ? 5.492 24.578 15.727 1 89.94 94 SER A O 1
ATOM 800 N N . ARG A 1 95 ? 6.684 23.125 14.633 1 88.69 95 ARG A N 1
ATOM 801 C CA . ARG A 1 95 ? 7.922 23.891 14.672 1 88.69 95 ARG A CA 1
ATOM 802 C C . ARG A 1 95 ? 7.789 25.188 13.883 1 88.69 95 ARG A C 1
ATOM 804 O O . ARG A 1 95 ? 8.25 26.25 14.328 1 88.69 95 ARG A O 1
ATOM 811 N N . VAL A 1 96 ? 7.184 25.047 12.742 1 86.25 96 VAL A N 1
ATOM 812 C CA . VAL A 1 96 ? 7.008 26.219 11.898 1 86.25 96 VAL A CA 1
ATOM 813 C C . VAL A 1 96 ? 6.07 27.219 12.586 1 86.25 96 VAL A C 1
ATOM 815 O O . VAL A 1 96 ? 6.316 28.422 12.57 1 86.25 96 VAL A O 1
ATOM 818 N N . GLU A 1 97 ? 5.02 26.656 13.117 1 86 97 GLU A N 1
ATOM 819 C CA . GLU A 1 97 ? 4.07 27.516 13.82 1 86 97 GLU A CA 1
ATOM 820 C C . GLU A 1 97 ? 4.723 28.188 15.023 1 86 97 GLU A C 1
ATOM 822 O O . GLU A 1 97 ? 4.492 29.375 15.281 1 86 97 GLU A O 1
ATOM 827 N N . GLY A 1 98 ? 5.469 27.469 15.75 1 82.69 98 GLY A N 1
ATOM 828 C CA . GLY A 1 98 ? 6.184 28.031 16.891 1 82.69 98 GLY A CA 1
ATOM 829 C C . GLY A 1 98 ? 7.145 29.141 16.5 1 82.69 98 GLY A C 1
ATOM 830 O O . GLY A 1 98 ? 7.223 30.156 17.188 1 82.69 98 GLY A O 1
ATOM 831 N N . GLU A 1 99 ? 7.91 28.922 15.469 1 82.5 99 GLU A N 1
ATOM 832 C CA . GLU A 1 99 ? 8.859 29.938 15.008 1 82.5 99 GLU A CA 1
ATOM 833 C C . GLU A 1 99 ? 8.133 31.203 14.555 1 82.5 99 GLU A C 1
ATOM 835 O O . GLU A 1 99 ? 8.609 32.312 14.797 1 82.5 99 GLU A O 1
ATOM 840 N N . LYS A 1 100 ? 7.004 31.172 13.953 1 81.88 100 LYS A N 1
ATOM 841 C CA . LYS A 1 100 ? 6.199 32.312 13.531 1 81.88 100 LYS A CA 1
ATOM 842 C C . LYS A 1 100 ? 5.715 33.125 14.734 1 81.88 100 LYS A C 1
ATOM 844 O O . LYS A 1 100 ? 5.73 34.344 14.711 1 81.88 100 LYS A O 1
ATOM 849 N N . GLU A 1 101 ? 5.234 32.375 15.633 1 83.75 101 GLU A N 1
ATOM 850 C CA . GLU A 1 101 ? 4.777 33.062 16.859 1 83.75 101 GLU A CA 1
ATOM 851 C C . GLU A 1 101 ? 5.91 33.812 17.531 1 83.75 101 GLU A C 1
ATOM 853 O O . GLU A 1 101 ? 5.711 34.938 18.016 1 83.75 101 GLU A O 1
ATOM 858 N N . LYS A 1 102 ? 7.176 33.406 17.578 1 81.81 102 LYS A N 1
ATOM 859 C CA . LYS A 1 102 ? 8.336 34.094 18.156 1 81.81 102 LYS A CA 1
ATOM 860 C C . LYS A 1 102 ? 8.695 35.344 17.359 1 81.81 102 LYS A C 1
ATOM 862 O O . LYS A 1 102 ? 9.203 36.312 17.938 1 81.81 102 LYS A O 1
ATOM 867 N N . GLN A 1 103 ? 8.492 35.438 16.094 1 77.06 103 GLN A N 1
ATOM 868 C CA . GLN A 1 103 ? 8.812 36.594 15.266 1 77.06 103 GLN A CA 1
ATOM 869 C C . GLN A 1 103 ? 7.762 37.688 15.422 1 77.06 103 GLN A C 1
ATOM 871 O O . GLN A 1 103 ? 8.039 38.844 15.18 1 77.06 103 GLN A O 1
ATOM 876 N N . MET A 1 104 ? 6.523 37.219 15.734 1 77.12 104 MET A N 1
ATOM 877 C CA . MET A 1 104 ? 5.457 38.219 15.922 1 77.12 104 MET A CA 1
ATOM 878 C C . MET A 1 104 ? 5.543 38.844 17.312 1 77.12 104 MET A C 1
ATOM 880 O O . MET A 1 104 ? 4.922 39.875 17.562 1 77.12 104 MET A O 1
ATOM 884 N N . LEU A 1 105 ? 6.09 38.156 18.297 1 72.5 105 LEU A N 1
ATOM 885 C CA . LEU A 1 105 ? 6.328 38.75 19.609 1 72.5 105 LEU A CA 1
ATOM 886 C C . LEU A 1 105 ? 7.594 39.625 19.578 1 72.5 105 LEU A C 1
ATOM 888 O O . LEU A 1 105 ? 7.637 40.688 20.203 1 72.5 105 LEU A O 1
ATOM 892 N N . MET B 1 1 ? 10.234 11.977 -7.602 1 52.47 1 MET B N 1
ATOM 893 C CA . MET B 1 1 ? 10.766 11.32 -6.41 1 52.47 1 MET B CA 1
ATOM 894 C C . MET B 1 1 ? 10.891 9.812 -6.625 1 52.47 1 MET B C 1
ATOM 896 O O . MET B 1 1 ? 9.984 9.188 -7.18 1 52.47 1 MET B O 1
ATOM 900 N N . SER B 1 2 ? 12.062 9.203 -6.539 1 67.19 2 SER B N 1
ATOM 901 C CA . SER B 1 2 ? 12.578 7.906 -6.965 1 67.19 2 SER B CA 1
ATOM 902 C C . SER B 1 2 ? 11.867 6.77 -6.246 1 67.19 2 SER B C 1
ATOM 904 O O . SER B 1 2 ? 11.359 6.949 -5.137 1 67.19 2 SER B O 1
ATOM 906 N N . ASN B 1 3 ? 11.359 5.773 -6.977 1 77.88 3 ASN B N 1
ATOM 907 C CA . ASN B 1 3 ? 10.781 4.551 -6.422 1 77.88 3 ASN B CA 1
ATOM 908 C C . ASN B 1 3 ? 11.75 3.865 -5.457 1 77.88 3 ASN B C 1
ATOM 910 O O . ASN B 1 3 ? 11.477 2.764 -4.98 1 77.88 3 ASN B O 1
ATOM 914 N N . THR B 1 4 ? 12.797 4.688 -5.199 1 83.81 4 THR B N 1
ATOM 915 C CA . T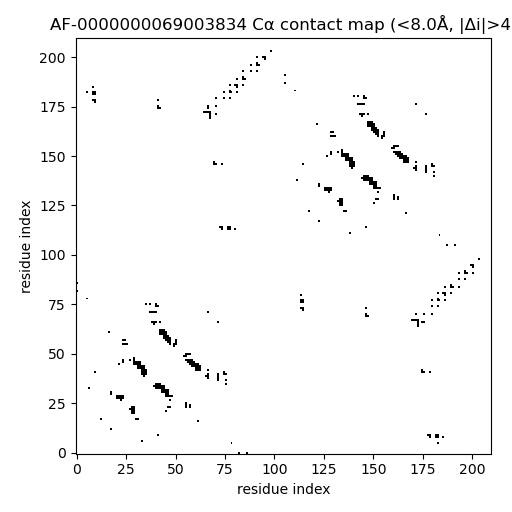HR B 1 4 ? 13.812 4.102 -4.336 1 83.81 4 THR B CA 1
ATOM 916 C C . THR B 1 4 ? 13.289 3.916 -2.918 1 83.81 4 THR B C 1
ATOM 918 O O . THR B 1 4 ? 13.461 2.854 -2.318 1 83.81 4 THR B O 1
ATOM 921 N N . MET B 1 5 ? 12.664 4.961 -2.398 1 87.88 5 MET B N 1
ATOM 922 C CA . MET B 1 5 ? 12.148 4.891 -1.034 1 87.88 5 MET B CA 1
ATOM 923 C C . MET B 1 5 ? 11.078 3.816 -0.911 1 87.88 5 MET B C 1
ATOM 925 O O . MET B 1 5 ? 11.047 3.066 0.067 1 87.88 5 MET B O 1
ATOM 929 N N . LEU B 1 6 ? 10.25 3.67 -1.938 1 93.81 6 LEU B N 1
ATOM 930 C CA . LEU B 1 6 ? 9.211 2.65 -1.942 1 93.81 6 LEU B CA 1
ATOM 931 C C . LEU B 1 6 ? 9.812 1.252 -1.982 1 93.81 6 LEU B C 1
ATOM 933 O O . LEU B 1 6 ? 9.352 0.347 -1.287 1 93.81 6 LEU B O 1
ATOM 937 N N . ASN B 1 7 ? 10.906 1.167 -2.785 1 92.19 7 ASN B N 1
ATOM 938 C CA . ASN B 1 7 ? 11.562 -0.129 -2.896 1 92.19 7 ASN B CA 1
ATOM 939 C C . ASN B 1 7 ? 12.172 -0.564 -1.565 1 92.19 7 ASN B C 1
ATOM 941 O O . ASN B 1 7 ? 12.141 -1.748 -1.224 1 92.19 7 ASN B O 1
ATOM 945 N N . ARG B 1 8 ? 12.695 0.364 -0.911 1 91 8 ARG B N 1
ATOM 946 C CA . ARG B 1 8 ? 13.273 0.063 0.394 1 91 8 ARG B CA 1
ATOM 947 C C . ARG B 1 8 ? 12.203 -0.403 1.376 1 91 8 ARG B C 1
ATOM 949 O O . ARG B 1 8 ? 12.438 -1.312 2.174 1 91 8 ARG B O 1
ATOM 956 N N . ILE B 1 9 ? 11.055 0.166 1.311 1 93.5 9 ILE B N 1
ATOM 957 C CA . ILE B 1 9 ? 9.945 -0.166 2.195 1 93.5 9 ILE B CA 1
ATOM 958 C C . ILE B 1 9 ? 9.406 -1.552 1.849 1 93.5 9 ILE B C 1
ATOM 960 O O . ILE B 1 9 ? 9.125 -2.357 2.74 1 93.5 9 ILE B O 1
ATOM 964 N N . CYS B 1 10 ? 9.367 -1.832 0.622 1 94.75 10 CYS B N 1
ATOM 965 C CA . CYS B 1 10 ? 8.648 -3.012 0.15 1 94.75 10 CYS B CA 1
ATOM 966 C C . CYS B 1 10 ? 9.578 -4.219 0.079 1 94.75 10 CYS B C 1
ATOM 968 O O . CYS B 1 10 ? 9.109 -5.359 0.001 1 94.75 10 CYS B O 1
ATOM 970 N N . ASN B 1 11 ? 10.867 -3.994 0.048 1 90.06 11 ASN B N 1
ATOM 971 C CA . ASN B 1 11 ? 11.781 -5.121 -0.121 1 90.06 11 ASN B CA 1
ATOM 972 C C . ASN B 1 11 ? 12.234 -5.684 1.224 1 90.06 11 ASN B C 1
ATOM 974 O O . ASN B 1 11 ? 12.469 -4.926 2.17 1 90.06 11 ASN B O 1
ATOM 978 N N . ASP B 1 12 ? 12.109 -6.98 1.267 1 88.06 12 ASP B N 1
ATOM 979 C CA . ASP B 1 12 ? 12.641 -7.719 2.41 1 88.06 12 ASP B CA 1
ATOM 980 C C . ASP B 1 12 ? 14.125 -8.016 2.23 1 88.06 12 ASP B C 1
ATOM 982 O O . ASP B 1 12 ? 14.508 -8.789 1.351 1 88.06 12 ASP B O 1
ATOM 986 N N . GLY B 1 13 ? 14.914 -7.484 3.014 1 86.56 13 GLY B N 1
ATOM 987 C CA . GLY B 1 13 ? 16.344 -7.684 2.92 1 86.56 13 GLY B CA 1
ATOM 988 C C . GLY B 1 13 ? 16.766 -9.133 3.111 1 86.56 13 GLY B C 1
ATOM 989 O O . GLY B 1 13 ? 17.891 -9.516 2.758 1 86.56 13 GLY B O 1
ATOM 990 N N . ASN B 1 14 ? 15.883 -9.875 3.678 1 89 14 ASN B N 1
ATOM 991 C CA . ASN B 1 14 ? 16.203 -11.273 3.934 1 89 14 ASN B CA 1
ATOM 992 C C . ASN B 1 14 ? 15.586 -12.188 2.879 1 89 14 ASN B C 1
ATOM 994 O O . ASN B 1 14 ? 15.531 -13.406 3.061 1 89 14 ASN B O 1
ATOM 998 N N . ASP B 1 15 ? 15.102 -11.602 1.909 1 89.81 15 ASP B N 1
ATOM 999 C CA . ASP B 1 15 ? 14.547 -12.406 0.826 1 89.81 15 ASP B CA 1
ATOM 1000 C C . ASP B 1 15 ? 15.609 -13.32 0.22 1 89.81 15 ASP B C 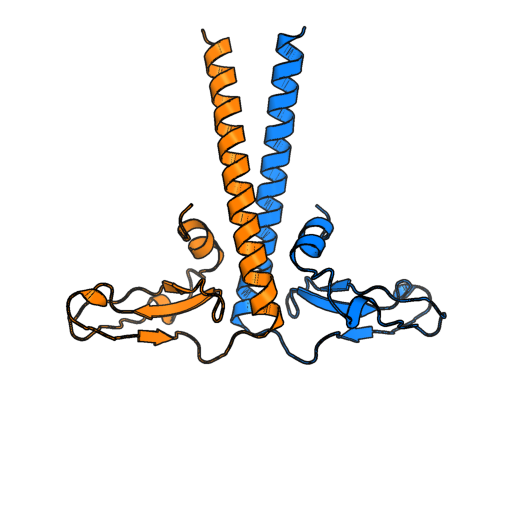1
ATOM 1002 O O . ASP B 1 15 ? 16.625 -12.844 -0.298 1 89.81 15 ASP B O 1
ATOM 1006 N N . LEU B 1 16 ? 15.383 -14.609 0.285 1 88.88 16 LEU B N 1
ATOM 1007 C CA . LEU B 1 16 ? 16.344 -15.602 -0.192 1 88.88 16 LEU B CA 1
ATOM 1008 C C . LEU B 1 16 ? 16.594 -15.43 -1.686 1 88.88 16 LEU B C 1
ATOM 1010 O O . LEU B 1 16 ? 17.688 -15.758 -2.172 1 88.88 16 LEU B O 1
ATOM 1014 N N . MET B 1 17 ? 15.633 -14.82 -2.352 1 90.19 17 MET B N 1
ATOM 1015 C CA . MET B 1 17 ? 15.75 -14.695 -3.801 1 90.19 17 MET B CA 1
ATOM 1016 C C . MET B 1 17 ? 16.719 -13.578 -4.18 1 90.19 17 MET B C 1
ATOM 1018 O O . MET B 1 17 ? 17.094 -13.445 -5.344 1 90.19 17 MET B O 1
ATOM 1022 N N . LEU B 1 18 ? 17.047 -12.805 -3.162 1 87.25 18 LEU B N 1
ATOM 1023 C CA . LEU B 1 18 ? 18.031 -11.766 -3.416 1 87.25 18 LEU B CA 1
ATOM 1024 C C . LEU B 1 18 ? 19.406 -12.375 -3.678 1 87.25 18 LEU B C 1
ATOM 1026 O O . LEU B 1 18 ? 20.281 -11.711 -4.23 1 87.25 18 LEU B O 1
ATOM 1030 N N . ARG B 1 19 ? 19.578 -13.594 -3.299 1 88.06 19 ARG B N 1
ATOM 1031 C CA . ARG B 1 19 ? 20.875 -14.258 -3.42 1 88.06 19 ARG B CA 1
ATOM 1032 C C . ARG B 1 19 ? 20.969 -15.047 -4.719 1 88.06 19 ARG B C 1
ATOM 1034 O O . ARG B 1 19 ? 22.031 -15.547 -5.07 1 88.06 19 ARG B O 1
ATOM 1041 N N . VAL B 1 20 ? 19.812 -15.195 -5.285 1 89.75 20 VAL B N 1
ATOM 1042 C CA . VAL B 1 20 ? 19.781 -15.953 -6.531 1 89.75 20 VAL B CA 1
ATOM 1043 C C . VAL B 1 20 ? 20.562 -15.203 -7.609 1 89.75 20 VAL B C 1
ATOM 1045 O O . VAL B 1 20 ? 20.406 -13.992 -7.773 1 89.75 20 VAL B O 1
ATOM 1048 N N . LYS B 1 21 ? 21.484 -15.969 -8.297 1 91.75 21 LYS B N 1
ATOM 1049 C CA . LYS B 1 21 ? 22.281 -15.398 -9.367 1 91.75 21 LYS B CA 1
ATOM 1050 C C . LYS B 1 21 ? 21.656 -15.672 -10.734 1 91.75 21 LYS B C 1
ATOM 1052 O O . LYS B 1 21 ? 21.766 -16.781 -11.258 1 91.75 21 LYS B O 1
ATOM 1057 N N . LEU B 1 22 ? 20.922 -14.664 -11.219 1 93.19 22 LEU B N 1
ATOM 1058 C CA . LEU B 1 22 ? 20.328 -14.766 -12.547 1 93.19 22 LEU B CA 1
ATOM 1059 C C . LEU B 1 22 ? 21.094 -13.898 -13.539 1 93.19 22 LEU B C 1
ATOM 1061 O O . LEU B 1 22 ? 21.484 -12.773 -13.219 1 93.19 22 LEU B O 1
ATOM 1065 N N . ARG B 1 23 ? 21.359 -14.586 -14.688 1 93.44 23 ARG B N 1
ATOM 1066 C CA . ARG B 1 23 ? 22.094 -13.867 -15.727 1 93.44 23 ARG B CA 1
ATOM 1067 C C . ARG B 1 23 ? 21.312 -13.859 -17.031 1 93.44 23 ARG B C 1
ATOM 1069 O O . ARG B 1 23 ? 20.594 -14.82 -17.344 1 93.44 23 ARG B O 1
ATOM 1076 N N . CYS B 1 24 ? 21.375 -12.719 -17.703 1 92.69 24 CYS B N 1
ATOM 1077 C CA . CYS B 1 24 ? 20.828 -12.68 -19.062 1 92.69 24 CYS B CA 1
ATOM 1078 C C . CYS B 1 24 ? 21.859 -13.117 -20.078 1 92.69 24 CYS B C 1
ATOM 1080 O O . CYS B 1 24 ? 22.906 -13.672 -19.734 1 92.69 24 CYS B O 1
ATOM 1082 N N . LYS B 1 25 ? 21.531 -12.992 -21.344 1 89.31 25 LYS B N 1
ATOM 1083 C CA . LYS B 1 25 ? 22.406 -13.461 -22.422 1 89.31 25 LYS B CA 1
ATOM 1084 C C . LYS B 1 25 ? 23.719 -12.672 -22.438 1 89.31 25 LYS B C 1
ATOM 1086 O O . LYS B 1 25 ? 24.703 -13.125 -23.016 1 89.31 25 LYS B O 1
ATOM 1091 N N . HIS B 1 26 ? 23.781 -11.5 -21.859 1 90.94 26 HIS B N 1
ATOM 1092 C CA . HIS B 1 26 ? 24.969 -10.664 -21.812 1 90.94 26 HIS B CA 1
ATOM 1093 C C . HIS B 1 26 ? 25.906 -11.086 -20.688 1 90.94 26 HIS B C 1
ATOM 1095 O O . HIS B 1 26 ? 27 -10.547 -20.547 1 90.94 26 HIS B O 1
ATOM 1101 N N . ASP B 1 27 ? 25.359 -11.945 -19.938 1 89.88 27 ASP B N 1
ATOM 1102 C CA . ASP B 1 27 ? 26.094 -12.461 -18.781 1 89.88 27 ASP B CA 1
ATOM 1103 C C . ASP B 1 27 ? 26.141 -11.43 -17.656 1 89.88 27 ASP B C 1
ATOM 1105 O O . ASP B 1 27 ? 27.078 -11.422 -16.859 1 89.88 27 ASP B O 1
ATOM 1109 N N . ASP B 1 28 ? 25.234 -10.625 -17.641 1 88.94 28 ASP B N 1
ATOM 1110 C CA . ASP B 1 28 ? 25.078 -9.672 -16.547 1 88.94 28 ASP B CA 1
ATOM 1111 C C . ASP B 1 28 ? 24.281 -10.281 -15.398 1 88.94 28 ASP B C 1
ATOM 1113 O O . ASP B 1 28 ? 23.281 -10.969 -15.625 1 88.94 28 ASP B O 1
ATOM 1117 N N . LEU B 1 29 ? 24.922 -10.062 -14.211 1 92.12 29 LEU B N 1
ATOM 1118 C CA . LEU B 1 29 ? 24.141 -10.422 -13.031 1 92.12 29 LEU B CA 1
ATOM 1119 C C . LEU B 1 29 ? 22.953 -9.477 -12.852 1 92.12 29 LEU B C 1
ATOM 1121 O O . LEU B 1 29 ? 23.141 -8.266 -12.727 1 92.12 29 LEU B O 1
ATOM 1125 N N . LEU B 1 30 ? 21.766 -10.062 -12.82 1 93.25 30 LEU B N 1
ATOM 1126 C CA . LEU B 1 30 ? 20.562 -9.242 -12.805 1 93.25 30 LEU B CA 1
ATOM 1127 C C . LEU B 1 30 ? 20.156 -8.914 -11.367 1 93.25 30 LEU B C 1
ATOM 1129 O O . LEU B 1 30 ? 20.312 -9.734 -10.469 1 93.25 30 LEU B O 1
ATOM 1133 N N . SER B 1 31 ? 19.641 -7.738 -11.195 1 91.69 31 SER B N 1
ATOM 1134 C CA . SER B 1 31 ? 19.141 -7.305 -9.898 1 91.69 31 SER B CA 1
ATOM 1135 C C . SER B 1 31 ? 17.625 -7.441 -9.828 1 91.69 31 SER B C 1
ATOM 1137 O O . SER B 1 31 ? 16.922 -7.191 -10.812 1 91.69 31 SER B O 1
ATOM 1139 N N . MET B 1 32 ? 17.172 -7.809 -8.648 1 92.56 32 MET B N 1
ATOM 1140 C CA . MET B 1 32 ? 15.727 -7.871 -8.438 1 92.56 32 MET B CA 1
ATOM 1141 C C . MET B 1 32 ? 15.133 -6.469 -8.328 1 92.56 32 MET B C 1
ATOM 1143 O O . MET B 1 32 ? 15.633 -5.641 -7.559 1 92.56 32 MET B O 1
ATOM 1147 N N . GLN B 1 33 ? 14.109 -6.242 -9.141 1 92.19 33 GLN B N 1
ATOM 1148 C CA . GLN B 1 33 ? 13.438 -4.945 -9.156 1 92.19 33 GLN B CA 1
ATOM 1149 C C . GLN B 1 33 ? 11.992 -5.074 -8.695 1 92.19 33 GLN B C 1
ATOM 1151 O O . GLN B 1 33 ? 11.469 -6.188 -8.57 1 92.19 33 GLN B O 1
ATOM 1156 N N . THR B 1 34 ? 11.414 -3.906 -8.344 1 94 34 THR B N 1
ATOM 1157 C CA . THR B 1 34 ? 10.008 -3.861 -7.949 1 94 34 THR B CA 1
ATOM 1158 C C . THR B 1 34 ? 9.172 -3.15 -9.008 1 94 34 THR B C 1
ATOM 1160 O O . THR B 1 34 ? 9.547 -2.07 -9.477 1 94 34 THR B O 1
ATOM 1163 N N . SER B 1 35 ? 8.125 -3.779 -9.391 1 94.88 35 SER B N 1
ATOM 1164 C CA . SER B 1 35 ? 7.211 -3.205 -10.375 1 94.88 35 SER B CA 1
ATOM 1165 C C . SER B 1 35 ? 6.238 -2.23 -9.719 1 94.88 35 SER B C 1
ATOM 1167 O O . SER B 1 35 ? 5.723 -2.5 -8.633 1 94.88 35 SER B O 1
ATOM 1169 N N . TRP B 1 36 ? 5.984 -1.139 -10.383 1 94.31 36 TRP B N 1
ATOM 1170 C CA . TRP B 1 36 ? 4.984 -0.176 -9.922 1 94.31 36 TRP B CA 1
ATOM 1171 C C . TRP B 1 36 ? 4 0.155 -11.039 1 94.31 36 TRP B C 1
ATOM 1173 O O . TRP B 1 36 ? 3.408 1.236 -11.055 1 94.31 36 TRP B O 1
ATOM 1183 N N . SER B 1 37 ? 3.912 -0.858 -11.914 1 94.06 37 SER B N 1
ATOM 1184 C CA . SER B 1 37 ? 2.938 -0.717 -12.992 1 94.06 37 SER B CA 1
ATOM 1185 C C . SER B 1 37 ? 1.513 -0.873 -12.469 1 94.06 37 SER B C 1
ATOM 1187 O O . SER B 1 37 ? 1.298 -1.406 -11.383 1 94.06 37 SER B O 1
ATOM 1189 N N . GLU B 1 38 ? 0.582 -0.492 -13.25 1 92.81 38 GLU B N 1
ATOM 1190 C CA . GLU B 1 38 ? -0.829 -0.527 -12.875 1 92.81 38 GLU B CA 1
ATOM 1191 C C . GLU B 1 38 ? -1.304 -1.958 -12.641 1 92.81 38 GLU B C 1
ATOM 1193 O O . GLU B 1 38 ? -2.078 -2.217 -11.719 1 92.81 38 GLU B O 1
ATOM 1198 N N . HIS B 1 39 ? -0.805 -2.887 -13.328 1 93.75 39 HIS B N 1
ATOM 1199 C CA . HIS B 1 39 ? -1.335 -4.246 -13.305 1 93.75 39 HIS B CA 1
ATOM 1200 C C . HIS B 1 39 ? -0.537 -5.133 -12.359 1 93.75 39 HIS B C 1
ATOM 1202 O O . HIS B 1 39 ? -1.017 -6.188 -11.938 1 93.75 39 HIS B O 1
ATOM 1208 N N . ASN B 1 40 ? 0.63 -4.711 -12 1 95.12 40 ASN B N 1
ATOM 1209 C CA . ASN B 1 40 ? 1.49 -5.539 -11.156 1 95.12 40 ASN B CA 1
ATOM 1210 C C . ASN B 1 40 ? 2.232 -4.703 -10.117 1 95.12 40 ASN B C 1
ATOM 1212 O O . ASN B 1 40 ? 3.461 -4.75 -10.039 1 95.12 40 ASN B O 1
ATOM 1216 N N . PRO B 1 41 ? 1.47 -4.062 -9.328 1 96.06 41 PRO B N 1
ATOM 1217 C CA . PRO B 1 41 ? 2.152 -3.227 -8.344 1 96.06 41 PRO B CA 1
ATOM 1218 C C . PRO B 1 41 ? 2.855 -4.047 -7.262 1 96.06 41 PRO B C 1
ATOM 1220 O O . PRO B 1 41 ? 2.299 -5.031 -6.766 1 96.06 41 PRO B O 1
ATOM 1223 N N . ALA B 1 42 ? 4.078 -3.672 -7.016 1 95.44 42 ALA B N 1
ATOM 1224 C CA . ALA B 1 42 ? 4.895 -4.18 -5.918 1 95.44 42 ALA B CA 1
ATOM 1225 C C . ALA B 1 42 ? 5.418 -5.582 -6.223 1 95.44 42 ALA B C 1
ATOM 1227 O O . ALA B 1 42 ? 6.102 -6.191 -5.398 1 95.44 42 ALA B O 1
ATOM 1228 N N . ARG B 1 43 ? 5.02 -6.145 -7.316 1 95.56 43 ARG B N 1
ATOM 1229 C CA . ARG B 1 43 ? 5.617 -7.418 -7.703 1 95.56 43 ARG B CA 1
ATOM 1230 C C . ARG B 1 43 ? 7.109 -7.258 -7.988 1 95.56 43 ARG B C 1
ATOM 1232 O O . ARG B 1 43 ? 7.574 -6.152 -8.273 1 95.56 43 ARG B O 1
ATOM 1239 N N . ARG B 1 44 ? 7.773 -8.352 -7.918 1 94.5 44 ARG B N 1
ATOM 1240 C CA . ARG B 1 44 ? 9.219 -8.328 -8.109 1 94.5 44 ARG B CA 1
ATOM 1241 C C . ARG B 1 44 ? 9.617 -9.109 -9.359 1 94.5 44 ARG B C 1
ATOM 1243 O O . ARG B 1 44 ? 8.945 -10.07 -9.742 1 94.5 44 ARG B O 1
ATOM 1250 N N . PHE B 1 45 ? 10.672 -8.586 -9.914 1 95.06 45 PHE B N 1
ATOM 1251 C CA . PHE B 1 45 ? 11.086 -9.211 -11.164 1 95.06 45 PHE B CA 1
ATOM 1252 C C . PHE B 1 45 ? 12.57 -8.984 -11.422 1 95.06 45 PHE B C 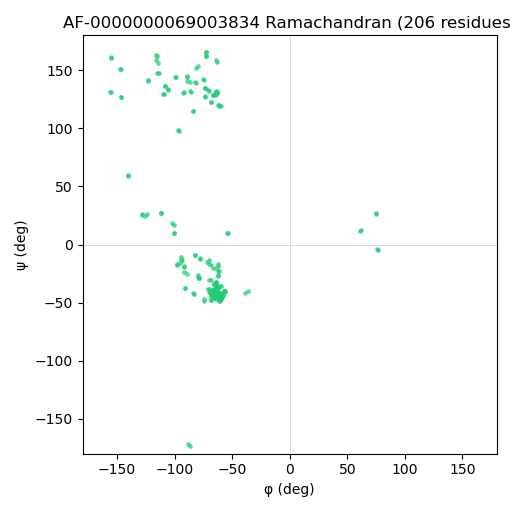1
ATOM 1254 O O . PHE B 1 45 ? 13.203 -8.164 -10.75 1 95.06 45 PHE B O 1
ATOM 1261 N N . TRP B 1 46 ? 13.141 -9.781 -12.258 1 94.69 46 TRP B N 1
ATOM 1262 C CA . TRP B 1 46 ? 14.453 -9.57 -12.859 1 94.69 46 TRP B CA 1
ATOM 1263 C C . TRP B 1 46 ? 14.328 -9.203 -14.336 1 94.69 46 TRP B C 1
ATOM 1265 O O . TRP B 1 46 ? 13.484 -9.75 -15.047 1 94.69 46 TRP B O 1
ATOM 1275 N N . SER B 1 47 ? 15.117 -8.211 -14.695 1 92.88 47 SER B N 1
ATOM 1276 C CA . SER B 1 47 ? 15.172 -7.875 -16.109 1 92.88 47 SER B CA 1
ATOM 1277 C C . SER B 1 47 ? 16.562 -7.387 -16.5 1 92.88 47 SER B C 1
ATOM 1279 O O . SER B 1 47 ? 17.328 -6.91 -15.664 1 92.88 47 SER B O 1
ATOM 1281 N N . CYS B 1 48 ? 16.844 -7.645 -17.734 1 91.75 48 CYS B N 1
ATOM 1282 C CA . CYS B 1 48 ? 18.125 -7.148 -18.234 1 91.75 48 CYS B CA 1
ATOM 1283 C C . CYS B 1 48 ? 18.156 -5.625 -18.219 1 91.75 48 CYS B C 1
ATOM 1285 O O . CYS B 1 48 ? 17.219 -4.973 -18.688 1 91.75 48 CYS B O 1
ATOM 1287 N N . PRO B 1 49 ? 19.219 -5.09 -17.703 1 84 49 PRO B N 1
ATOM 1288 C CA . PRO B 1 49 ? 19.328 -3.629 -17.656 1 84 49 PRO B CA 1
ATOM 1289 C C . PRO B 1 49 ? 19.562 -3.016 -19.031 1 84 49 PRO B C 1
ATOM 1291 O O . PRO B 1 49 ? 19.375 -1.81 -19.219 1 84 49 PRO B O 1
ATOM 1294 N N . ARG B 1 50 ? 19.922 -3.771 -20 1 79.62 50 ARG B N 1
ATOM 1295 C CA . ARG B 1 50 ? 20.219 -3.289 -21.344 1 79.62 50 ARG B CA 1
ATOM 1296 C C . ARG B 1 50 ? 19.047 -3.535 -22.281 1 79.62 50 ARG B C 1
ATOM 1298 O O . ARG B 1 50 ? 19.234 -3.623 -23.5 1 79.62 50 ARG B O 1
ATOM 1305 N N . TYR B 1 51 ? 17.906 -3.791 -21.797 1 69.31 51 TYR B N 1
ATOM 1306 C CA . TYR B 1 51 ? 16.719 -4.223 -22.5 1 69.31 51 TYR B CA 1
ATOM 1307 C C . TYR B 1 51 ? 16.625 -3.547 -23.875 1 69.31 51 TYR B C 1
ATOM 1309 O O . TYR B 1 51 ? 16.312 -4.195 -24.875 1 69.31 51 TYR B O 1
ATOM 1317 N N . ARG B 1 52 ? 16.938 -2.283 -24.062 1 67.19 52 ARG B N 1
ATOM 1318 C CA . ARG B 1 52 ? 16.75 -1.6 -25.344 1 67.19 52 ARG B CA 1
ATOM 1319 C C . ARG B 1 52 ? 18 -1.687 -26.203 1 67.19 52 ARG B C 1
ATOM 1321 O O . ARG B 1 52 ? 17.922 -1.607 -27.422 1 67.19 52 ARG B O 1
ATOM 1328 N N . GLU B 1 53 ? 19.031 -1.87 -25.594 1 67 53 GLU B N 1
ATOM 1329 C CA . GLU B 1 53 ? 20.266 -1.764 -26.359 1 67 53 GLU B CA 1
ATOM 1330 C C . GLU B 1 53 ? 20.469 -2.98 -27.266 1 67 53 GLU B C 1
ATOM 1332 O O . GLU B 1 53 ? 20.812 -2.842 -28.438 1 67 53 GLU B O 1
ATOM 1337 N N . ASP B 1 54 ? 20.297 -4.066 -26.781 1 68.12 54 ASP B N 1
ATOM 1338 C CA . ASP B 1 54 ? 20.688 -5.242 -27.547 1 68.12 54 ASP B CA 1
ATOM 1339 C C . ASP B 1 54 ? 19.531 -6.223 -27.688 1 68.12 54 ASP B C 1
ATOM 1341 O O . ASP B 1 54 ? 19.734 -7.426 -27.859 1 68.12 54 ASP B O 1
ATOM 1345 N N . ALA B 1 55 ? 18.375 -5.699 -27.578 1 74 55 ALA B N 1
ATOM 1346 C CA . ALA B 1 55 ? 17.172 -6.52 -27.766 1 74 55 ALA B CA 1
ATOM 1347 C C . ALA B 1 55 ? 17.109 -7.633 -26.719 1 74 55 ALA B C 1
ATOM 1349 O O . ALA B 1 55 ? 16.578 -8.711 -26.984 1 74 55 ALA B O 1
ATOM 1350 N N . CYS B 1 56 ? 17.938 -7.562 -25.672 1 86.56 56 CYS B N 1
ATOM 1351 C CA . CYS B 1 56 ? 17.781 -8.547 -24.609 1 86.56 56 CYS B CA 1
ATOM 1352 C C . CYS B 1 56 ? 16.391 -8.438 -23.969 1 86.56 56 CYS B C 1
ATOM 1354 O O . CYS B 1 56 ? 16 -7.363 -23.516 1 86.56 56 CYS B O 1
ATOM 1356 N N . ASN B 1 57 ? 15.641 -9.539 -24.062 1 86.25 57 ASN B N 1
ATOM 1357 C CA . ASN B 1 57 ? 14.266 -9.516 -23.562 1 86.25 57 ASN B CA 1
ATOM 1358 C C . ASN B 1 57 ? 14.109 -10.398 -22.328 1 86.25 57 ASN B C 1
ATOM 1360 O O . ASN B 1 57 ? 13.031 -10.938 -22.078 1 86.25 57 ASN B O 1
ATOM 1364 N N . PHE B 1 58 ? 15.281 -10.484 -21.672 1 93 58 PHE B N 1
ATOM 1365 C CA . PHE B 1 58 ? 15.164 -11.305 -20.484 1 93 58 PHE B CA 1
ATOM 1366 C C . PHE B 1 58 ? 14.266 -10.633 -19.453 1 93 58 PHE B C 1
ATOM 1368 O O . PHE B 1 58 ? 14.461 -9.469 -19.109 1 93 58 PHE B O 1
ATOM 1375 N N . PHE B 1 59 ? 13.312 -11.391 -18.984 1 93.94 59 PHE B N 1
ATOM 1376 C CA . PHE B 1 59 ? 12.367 -10.953 -17.953 1 93.94 59 PHE B CA 1
ATOM 1377 C C . PHE B 1 59 ? 11.789 -12.148 -17.203 1 93.94 59 PHE B C 1
ATOM 1379 O O . PHE B 1 59 ? 11.398 -13.141 -17.828 1 93.94 59 PHE B O 1
ATOM 1386 N N . ARG B 1 60 ? 11.844 -11.984 -15.82 1 93.94 60 ARG B N 1
ATOM 1387 C CA . ARG B 1 60 ? 11.305 -13.062 -15 1 93.94 60 ARG B CA 1
ATOM 1388 C C . ARG B 1 60 ? 10.672 -12.523 -13.727 1 93.94 60 ARG B C 1
ATOM 1390 O O . ARG B 1 60 ? 11.328 -11.805 -12.961 1 93.94 60 ARG B O 1
ATOM 1397 N N . TRP B 1 61 ? 9.422 -12.961 -13.578 1 95.31 61 TRP B N 1
ATOM 1398 C CA . TRP B 1 61 ? 8.773 -12.625 -12.312 1 95.31 61 TRP B CA 1
ATOM 1399 C C . TRP B 1 61 ? 9.32 -13.484 -11.18 1 95.31 61 TRP B C 1
ATOM 1401 O O . TRP B 1 61 ? 9.594 -14.672 -11.367 1 95.31 61 TRP B O 1
ATOM 1411 N N . ARG B 1 62 ? 9.461 -12.758 -9.977 1 92.69 62 ARG B N 1
ATOM 1412 C CA . ARG B 1 62 ? 9.875 -13.492 -8.797 1 92.69 62 ARG B CA 1
ATOM 1413 C C . ARG B 1 62 ? 8.781 -14.445 -8.328 1 92.69 62 ARG B C 1
ATOM 1415 O O . ARG B 1 62 ? 9.07 -15.555 -7.871 1 92.69 62 ARG B O 1
ATOM 1422 N N . ASP B 1 63 ? 7.602 -13.938 -8.375 1 86.31 63 ASP B N 1
ATOM 1423 C CA . ASP B 1 63 ? 6.484 -14.719 -7.848 1 86.31 63 ASP B CA 1
ATOM 1424 C C . ASP B 1 63 ? 5.512 -15.102 -8.961 1 86.31 63 ASP B C 1
ATOM 1426 O O . ASP B 1 63 ? 5.512 -14.492 -10.031 1 86.31 63 ASP B O 1
ATOM 1430 N N . ARG B 1 64 ? 4.734 -16.234 -8.695 1 84.12 64 ARG B N 1
ATOM 1431 C CA . ARG B 1 64 ? 3.797 -16.75 -9.688 1 84.12 64 ARG B CA 1
ATOM 1432 C C . ARG B 1 64 ? 2.402 -16.172 -9.469 1 84.12 64 ARG B C 1
ATOM 1434 O O . ARG B 1 64 ? 1.557 -16.219 -10.367 1 84.12 64 ARG B O 1
ATOM 1441 N N . GLU B 1 65 ? 2.221 -15.57 -8.336 1 81.81 65 GLU B N 1
ATOM 1442 C CA . GLU B 1 65 ? 0.868 -15.133 -8 1 81.81 65 GLU B CA 1
ATOM 1443 C C . GLU B 1 65 ? 0.575 -13.75 -8.57 1 81.81 65 GLU B C 1
ATOM 1445 O O . GLU B 1 65 ? 1.443 -12.875 -8.578 1 81.81 65 GLU B O 1
ATOM 1450 N N . ASP B 1 66 ? -0.67 -13.672 -9.055 1 88.38 66 ASP B N 1
ATOM 1451 C CA . ASP B 1 66 ? -1.143 -12.359 -9.492 1 88.38 66 ASP B CA 1
ATOM 1452 C C . ASP B 1 66 ? -1.576 -11.516 -8.297 1 88.38 66 ASP B C 1
ATOM 1454 O O . ASP B 1 66 ? -1.969 -12.047 -7.258 1 88.38 66 ASP B O 1
ATOM 1458 N N . VAL B 1 67 ? -1.461 -10.32 -8.555 1 93.31 67 VAL B N 1
ATOM 1459 C CA . VAL B 1 67 ? -1.966 -9.391 -7.555 1 93.31 67 VAL B CA 1
ATOM 1460 C C . VAL B 1 67 ? -3.492 -9.383 -7.578 1 93.31 67 VAL B C 1
ATOM 1462 O O . VAL B 1 67 ? -4.102 -9.359 -8.648 1 93.31 67 VAL B O 1
ATOM 1465 N N . ASP B 1 68 ? -4.047 -9.43 -6.422 1 92.75 68 ASP B N 1
ATOM 1466 C CA . ASP B 1 68 ? -5.504 -9.422 -6.371 1 92.75 68 ASP B CA 1
ATOM 1467 C C . ASP B 1 68 ? -6.055 -8.039 -6.723 1 92.75 68 ASP B C 1
ATOM 1469 O O . ASP B 1 68 ? -5.336 -7.039 -6.648 1 92.75 68 ASP B O 1
ATOM 1473 N N . ILE B 1 69 ? -7.266 -7.996 -7.051 1 91.81 69 ILE B N 1
ATOM 1474 C CA . ILE B 1 69 ? -7.906 -6.797 -7.57 1 91.81 69 ILE B CA 1
ATOM 1475 C C . ILE B 1 69 ? -7.84 -5.68 -6.531 1 91.81 69 ILE B C 1
ATOM 1477 O O . ILE B 1 69 ? -7.547 -4.531 -6.863 1 91.81 69 ILE B O 1
ATOM 1481 N N . ARG B 1 70 ? -8.148 -5.969 -5.352 1 93.94 70 ARG B N 1
ATOM 1482 C CA . ARG B 1 70 ? -8.148 -4.965 -4.293 1 93.94 70 ARG B CA 1
ATOM 1483 C C . ARG B 1 70 ? -6.758 -4.367 -4.102 1 93.94 70 ARG B C 1
ATOM 1485 O O . ARG B 1 70 ? -6.609 -3.148 -4.004 1 93.94 70 ARG B O 1
ATOM 1492 N N . SER B 1 71 ? -5.82 -5.25 -4.109 1 95.12 71 SER B N 1
ATOM 1493 C CA . SER B 1 71 ? -4.449 -4.793 -3.918 1 95.12 71 SER B CA 1
ATOM 1494 C C . SER B 1 71 ? -3.988 -3.92 -5.082 1 95.12 71 SER B C 1
ATOM 1496 O O . SER B 1 71 ? -3.229 -2.969 -4.891 1 95.12 71 SER B O 1
ATOM 1498 N N . LYS B 1 72 ? -4.453 -4.219 -6.254 1 94.94 72 LYS B N 1
ATOM 1499 C CA . LYS B 1 72 ? -4.141 -3.395 -7.418 1 94.94 72 LYS B CA 1
ATOM 1500 C C . LYS B 1 72 ? -4.688 -1.979 -7.254 1 94.94 72 LYS B C 1
ATOM 1502 O O . LYS B 1 72 ? -4.125 -1.024 -7.789 1 94.94 72 LYS B O 1
ATOM 1507 N N . TYR B 1 73 ? -5.66 -1.908 -6.527 1 95 73 TYR B N 1
ATOM 1508 C CA . TYR B 1 73 ? -6.312 -0.628 -6.273 1 95 73 TYR B CA 1
ATOM 1509 C C . TYR B 1 73 ? -5.602 0.134 -5.16 1 95 73 TYR B C 1
ATOM 1511 O O . TYR B 1 73 ? -5.324 1.328 -5.297 1 95 73 TYR B O 1
ATOM 1519 N N . VAL B 1 74 ? -5.223 -0.536 -4.125 1 96.56 74 VAL B N 1
ATOM 1520 C CA . VAL B 1 74 ? -4.832 0.164 -2.906 1 96.56 74 VAL B CA 1
ATOM 1521 C C . VAL B 1 74 ? -3.334 0.45 -2.932 1 96.56 74 VAL B C 1
ATOM 1523 O O . VAL B 1 74 ? -2.887 1.496 -2.455 1 96.56 74 VAL B O 1
ATOM 1526 N N . ILE B 1 75 ? -2.541 -0.48 -3.461 1 97.38 75 ILE B N 1
ATOM 1527 C CA . ILE B 1 75 ? -1.09 -0.366 -3.363 1 97.38 75 ILE B CA 1
ATOM 1528 C C . ILE B 1 75 ? -0.625 0.908 -4.066 1 97.38 75 ILE B C 1
ATOM 1530 O O . ILE B 1 75 ? 0.089 1.724 -3.477 1 97.38 75 ILE B O 1
ATOM 1534 N N . PRO B 1 76 ? -1.081 1.164 -5.312 1 97.25 76 PRO B N 1
ATOM 1535 C CA . PRO B 1 76 ? -0.627 2.4 -5.953 1 97.25 76 PRO B CA 1
ATOM 1536 C C . PRO B 1 76 ? -1.103 3.652 -5.219 1 97.25 76 PRO B C 1
ATOM 1538 O O . PRO B 1 76 ? -0.419 4.68 -5.238 1 97.25 76 PRO B O 1
ATOM 1541 N N . ARG B 1 77 ? -2.199 3.645 -4.629 1 96.88 77 ARG B N 1
ATOM 1542 C CA . ARG B 1 77 ? -2.732 4.785 -3.895 1 96.88 77 ARG B CA 1
ATOM 1543 C C . ARG B 1 77 ? -1.91 5.066 -2.643 1 96.88 77 ARG B C 1
ATOM 1545 O O . ARG B 1 77 ? -1.603 6.219 -2.338 1 96.88 77 ARG B O 1
ATOM 1552 N N . LEU B 1 78 ? -1.596 3.98 -1.966 1 96.88 78 LEU B N 1
ATOM 1553 C CA . LEU B 1 78 ? -0.732 4.137 -0.8 1 96.88 78 LEU B CA 1
ATOM 1554 C C . LEU B 1 78 ? 0.636 4.676 -1.205 1 96.88 78 LEU B C 1
ATOM 1556 O O . LEU B 1 78 ? 1.171 5.574 -0.552 1 96.88 78 LEU B O 1
ATOM 1560 N N . ALA B 1 79 ? 1.178 4.094 -2.279 1 96.75 79 ALA B N 1
ATOM 1561 C CA . ALA B 1 79 ? 2.467 4.547 -2.797 1 96.75 79 ALA B CA 1
ATOM 1562 C C . ALA B 1 79 ? 2.424 6.031 -3.15 1 96.75 79 ALA B C 1
ATOM 1564 O O . ALA B 1 79 ? 3.352 6.777 -2.834 1 96.75 79 ALA B O 1
ATOM 1565 N N . LYS B 1 80 ? 1.362 6.406 -3.773 1 96.31 80 LYS B N 1
ATOM 1566 C CA . LYS B 1 80 ? 1.206 7.809 -4.152 1 96.31 80 LYS B CA 1
ATOM 1567 C C . LYS B 1 80 ? 1.146 8.711 -2.922 1 96.31 80 LYS B C 1
ATOM 1569 O O . LYS B 1 80 ? 1.727 9.797 -2.912 1 96.31 80 LYS B O 1
ATOM 1574 N N . ARG B 1 81 ? 0.443 8.328 -1.988 1 96.12 81 ARG B N 1
ATOM 1575 C CA . ARG B 1 81 ? 0.337 9.125 -0.766 1 96.12 81 ARG B CA 1
ATOM 1576 C C . ARG B 1 81 ? 1.702 9.297 -0.108 1 96.12 81 ARG B C 1
ATOM 1578 O O . ARG B 1 81 ? 2.008 10.367 0.423 1 96.12 81 ARG B O 1
ATOM 1585 N N . ILE B 1 82 ? 2.434 8.242 -0.09 1 96.25 82 ILE B N 1
ATOM 1586 C CA . ILE B 1 82 ? 3.771 8.312 0.485 1 96.25 82 ILE B CA 1
ATOM 1587 C C . ILE B 1 82 ? 4.605 9.352 -0.266 1 96.25 82 ILE B C 1
ATOM 1589 O O . ILE B 1 82 ? 5.27 10.188 0.35 1 96.25 82 ILE B O 1
ATOM 1593 N N . LYS B 1 83 ? 4.527 9.312 -1.561 1 95.69 83 LYS B N 1
ATOM 1594 C CA . LYS B 1 83 ? 5.27 10.281 -2.363 1 95.69 83 LYS B CA 1
ATOM 1595 C C . LYS B 1 83 ? 4.809 11.703 -2.07 1 95.69 83 LYS B C 1
ATOM 1597 O O . LYS B 1 83 ? 5.629 12.617 -1.951 1 95.69 83 LYS B O 1
ATOM 1602 N N . ASP B 1 84 ? 3.523 11.875 -1.966 1 95.88 84 ASP B N 1
ATOM 1603 C CA . ASP B 1 84 ? 2.961 13.188 -1.659 1 95.88 84 ASP B CA 1
ATOM 1604 C C . ASP B 1 84 ? 3.469 13.703 -0.315 1 95.88 84 ASP B C 1
ATOM 1606 O O . ASP B 1 84 ? 3.863 14.867 -0.199 1 95.88 84 ASP B O 1
ATOM 1610 N N . LEU B 1 85 ? 3.432 12.859 0.61 1 94.94 85 LEU B N 1
ATOM 1611 C CA . LEU B 1 85 ? 3.85 13.242 1.953 1 94.94 85 LEU B CA 1
ATOM 1612 C C . LEU B 1 85 ? 5.332 13.602 1.979 1 94.94 85 LEU B C 1
ATOM 1614 O O . LEU B 1 85 ? 5.73 14.555 2.65 1 94.94 85 LEU B O 1
ATOM 1618 N N . GLU B 1 86 ? 6.121 12.852 1.289 1 93.81 86 GLU B N 1
ATOM 1619 C CA . GLU B 1 86 ? 7.551 13.133 1.221 1 93.81 86 GLU B CA 1
ATOM 1620 C C . GLU B 1 86 ? 7.812 14.492 0.583 1 93.81 86 GLU B C 1
ATOM 1622 O O . GLU B 1 86 ? 8.703 15.227 1.021 1 93.81 86 GLU B O 1
ATOM 1627 N N . GLU B 1 87 ? 7.105 14.742 -0.453 1 94.62 87 GLU B N 1
ATOM 1628 C CA . GLU B 1 87 ? 7.242 16.047 -1.11 1 94.62 87 GLU B CA 1
ATOM 1629 C C . GLU B 1 87 ? 6.898 17.188 -0.159 1 94.62 87 GLU B C 1
ATOM 1631 O O . GLU B 1 87 ? 7.621 18.172 -0.087 1 94.62 87 GLU B O 1
ATOM 1636 N N . VAL B 1 88 ? 5.793 17.078 0.562 1 94.56 88 VAL B N 1
ATOM 1637 C CA . VAL B 1 88 ? 5.355 18.094 1.511 1 94.56 88 VAL B CA 1
ATOM 1638 C C . VAL B 1 88 ? 6.398 18.25 2.613 1 94.56 88 VAL B C 1
ATOM 1640 O O . VAL B 1 88 ? 6.707 19.375 3.027 1 94.56 88 VAL B O 1
ATOM 1643 N N . LEU B 1 89 ? 6.895 17.141 3.027 1 93.88 89 LEU B N 1
ATOM 1644 C CA . LEU B 1 89 ? 7.895 17.156 4.09 1 93.88 89 LEU B CA 1
ATOM 1645 C C . LEU B 1 89 ? 9.148 17.891 3.637 1 93.88 89 LEU B C 1
ATOM 1647 O O . LEU B 1 89 ? 9.75 18.641 4.414 1 93.88 89 LEU B O 1
ATOM 1651 N N . THR B 1 90 ? 9.523 17.562 2.436 1 93.25 90 THR B N 1
ATOM 1652 C CA . THR B 1 90 ? 10.695 18.25 1.897 1 93.25 90 THR B CA 1
ATOM 1653 C C . THR B 1 90 ? 10.492 19.766 1.898 1 93.25 90 THR B C 1
ATOM 1655 O O . THR B 1 90 ? 11.414 20.516 2.209 1 93.25 90 THR B O 1
ATOM 1658 N N . SER B 1 91 ? 9.328 20.219 1.571 1 91.81 91 SER B N 1
ATOM 1659 C CA . SER B 1 91 ? 9 21.641 1.569 1 91.81 91 SER B CA 1
ATOM 1660 C C . SER B 1 91 ? 9.102 22.234 2.971 1 91.81 91 SER B C 1
ATOM 1662 O O . SER B 1 91 ? 9.617 23.328 3.145 1 91.81 91 SER B O 1
ATOM 1664 N N . TYR B 1 92 ? 8.625 21.516 3.916 1 89.75 92 TYR B N 1
ATOM 1665 C CA . TYR B 1 92 ? 8.688 21.984 5.297 1 89.75 92 TYR B CA 1
ATOM 1666 C C . TYR B 1 92 ? 10.125 22.031 5.797 1 89.75 92 TYR B C 1
ATOM 1668 O O . TYR B 1 92 ? 10.5 22.953 6.523 1 89.75 92 TYR B O 1
ATOM 1676 N N . GLU B 1 93 ? 10.859 21.031 5.469 1 90.31 93 GLU B N 1
ATOM 1677 C CA . GLU B 1 93 ? 12.273 21.016 5.832 1 90.31 93 GLU B CA 1
ATOM 1678 C C . GLU B 1 93 ? 13 22.234 5.305 1 90.31 93 GLU B C 1
ATOM 1680 O O . GLU B 1 93 ? 13.805 22.844 6.02 1 90.31 93 GLU B O 1
ATOM 1685 N N . SER B 1 94 ? 12.688 22.625 4.113 1 90.12 94 SER B N 1
ATOM 1686 C CA . SER B 1 94 ? 13.305 23.812 3.516 1 90.12 94 SER B CA 1
ATOM 1687 C C . SER B 1 94 ? 12.883 25.078 4.25 1 90.12 94 SER B C 1
ATOM 1689 O O . SER B 1 94 ? 13.695 25.984 4.453 1 90.12 94 SER B O 1
ATOM 1691 N N . ARG B 1 95 ? 11.68 25.203 4.668 1 88.69 95 ARG B N 1
ATOM 1692 C CA . ARG B 1 95 ? 11.148 26.359 5.375 1 88.69 95 ARG B CA 1
ATOM 1693 C C . ARG B 1 95 ? 11.812 26.516 6.742 1 88.69 95 ARG B C 1
ATOM 1695 O O . ARG B 1 95 ? 12.156 27.625 7.145 1 88.69 95 ARG B O 1
ATOM 1702 N N . VAL B 1 96 ? 11.953 25.391 7.387 1 86.81 96 VAL B N 1
ATOM 1703 C CA . VAL B 1 96 ? 12.57 25.422 8.711 1 86.81 96 VAL B CA 1
ATOM 1704 C C . VAL B 1 96 ? 14.031 25.859 8.586 1 86.81 96 VAL B C 1
ATOM 1706 O O . VAL B 1 96 ? 14.523 26.656 9.391 1 86.81 96 VAL B O 1
ATOM 1709 N N . GLU B 1 97 ? 14.656 25.25 7.625 1 86.19 97 GLU B N 1
ATOM 1710 C CA . GLU B 1 97 ? 16.047 25.609 7.406 1 86.19 97 GLU B CA 1
ATOM 1711 C C . GLU B 1 97 ? 16.188 27.094 7.055 1 86.19 97 GLU B C 1
ATOM 1713 O O . GLU B 1 97 ? 17.109 27.766 7.531 1 86.19 97 GLU B O 1
ATOM 1718 N N . GLY B 1 98 ? 15.383 27.594 6.219 1 82.69 98 GLY B N 1
ATOM 1719 C CA . GLY B 1 98 ? 15.398 29 5.848 1 82.69 98 GLY B CA 1
ATOM 1720 C C . GLY B 1 98 ? 15.188 29.922 7.031 1 82.69 98 GLY B C 1
ATOM 1721 O O . GLY B 1 98 ? 15.859 30.953 7.152 1 82.69 98 GLY B O 1
ATOM 1722 N N . GLU B 1 99 ? 14.242 29.594 7.867 1 82.25 99 GLU B N 1
ATOM 1723 C CA . GLU B 1 99 ? 13.969 30.406 9.047 1 82.25 99 GLU B CA 1
ATOM 1724 C C . GLU B 1 99 ? 15.156 30.422 10.008 1 82.25 99 GLU B C 1
ATOM 1726 O O . GLU B 1 99 ? 15.469 31.438 10.617 1 82.25 99 GLU B O 1
ATOM 1731 N N . LYS B 1 100 ? 15.914 29.391 10.172 1 82 100 LYS B N 1
ATOM 1732 C CA . LYS B 1 100 ? 17.109 29.297 11.008 1 82 100 LYS B CA 1
ATOM 1733 C C . LYS B 1 100 ? 18.219 30.203 10.461 1 82 100 LYS B C 1
ATOM 1735 O O . LYS B 1 100 ? 18.922 30.875 11.227 1 82 100 LYS B O 1
ATOM 1740 N N . GLU B 1 101 ? 18.344 30.078 9.242 1 83.56 101 GLU B N 1
ATOM 1741 C CA . GLU B 1 101 ? 19.375 30.906 8.609 1 83.56 101 GLU B CA 1
ATOM 1742 C C . GLU B 1 101 ? 19.078 32.375 8.82 1 83.56 101 GLU B C 1
ATOM 1744 O O . GLU B 1 101 ? 19.984 33.188 9.07 1 83.56 101 GLU B O 1
ATOM 1749 N N . LYS B 1 102 ? 17.875 32.906 8.836 1 80.56 102 LYS B N 1
ATOM 1750 C CA . LYS B 1 102 ? 17.5 34.312 9.047 1 80.56 102 LYS B CA 1
ATOM 1751 C C . LYS B 1 102 ? 17.75 34.719 10.492 1 80.56 102 LYS B C 1
ATOM 1753 O O . LYS B 1 102 ? 18.047 35.875 10.766 1 80.56 102 LYS B O 1
ATOM 1758 N N . GLN B 1 103 ? 17.656 33.875 11.492 1 77.5 103 GLN B N 1
ATOM 1759 C CA . GLN B 1 103 ? 17.875 34.188 12.906 1 77.5 103 GLN B CA 1
ATOM 1760 C C . GLN B 1 103 ? 19.375 34.25 13.219 1 77.5 103 GLN B C 1
ATOM 1762 O O . GLN B 1 103 ? 19.766 34.906 14.188 1 77.5 103 GLN B O 1
ATOM 1767 N N . MET B 1 104 ? 20.156 33.469 12.445 1 77 104 MET B N 1
ATOM 1768 C CA . MET B 1 104 ? 21.594 33.5 12.664 1 77 104 MET B CA 1
ATOM 1769 C C . MET B 1 104 ? 22.219 34.719 12.016 1 77 104 MET B C 1
ATOM 1771 O O . MET B 1 104 ? 23.359 35.094 12.312 1 77 104 MET B O 1
ATOM 1775 N N . LEU B 1 105 ? 21.609 35.188 10.984 1 72.19 105 LEU B N 1
ATOM 1776 C CA . LEU B 1 105 ? 22.078 36.469 10.414 1 72.19 105 LEU B CA 1
ATOM 1777 C C . LEU B 1 105 ? 21.562 37.656 11.219 1 72.19 105 LEU B C 1
ATOM 1779 O O . LEU B 1 105 ? 22.281 38.625 11.391 1 72.19 105 LEU B O 1
#

Secondary structure (DSSP, 8-state):
--THHHHHHH--TT-GGGG---B-TT-PBPPEEE--SSSSTT-EEEE-TTTTTS----EEES-SPPPPHHHHHHHHHHHHHHHHHHHHHHHHHHHHHHHHHHHH-/--THHHHHHH--TT-GGGG---B-TT-PBPPEEE--SSSSTT-EEEE-TTTTTS----EEES-SPPPPHHHHHHHHHHHHHHHHHHHHHHHHHHHHHHHHHHHH-

Solvent-accessible surface area (backbone atoms only — not comparable to full-atom values): 12518 Å² total; per-residue (Å²): 134,70,68,56,66,57,45,60,64,57,50,62,91,77,43,72,70,74,70,54,87,44,64,46,97,85,65,42,79,43,57,82,41,71,36,79,47,77,82,41,56,70,39,42,27,34,44,46,91,50,36,81,75,70,69,42,77,50,69,44,66,71,62,91,72,68,71,35,72,66,52,48,57,33,49,58,45,48,53,49,48,42,52,51,49,50,52,52,42,53,53,50,53,51,51,54,51,51,55,50,55,61,73,73,106,133,71,68,56,66,56,45,60,65,57,51,60,90,78,44,71,69,73,70,53,87,45,62,46,97,85,64,43,79,42,56,82,40,70,36,79,47,78,80,43,55,70,39,40,29,35,45,46,90,50,36,80,76,72,68,43,77,49,69,44,66,73,59,92,73,69,69,34,72,66,52,46,58,34,49,59,45,48,53,48,49,42,52,51,50,51,53,53,42,52,54,49,53,50,51,53,50,52,55,51,55,63,73,74,103

Foldseek 3Di:
DDCPVVCVVLDDPPPPCQPDFDAFPVRDGWGKDADCDLFAHRWIKTDDPCCPPPVGGDIDTPDDDGDDPVCSVVVNVVVVVVVVVVVVVVVVVVVVVVVVVVVVD/DDCPVVCVVLDDPPPPCQPDFDAFPVRDGWGKDADCDLFAHRWIKTDDPCCPPPVGGDIDTPDPDGDDPVCSVVVNVVVVVVVVVVVVVVVVVVVVVVVVVVVVD

InterPro domains:
  IPR010666 Zinc finger, GRF-type [PF06839] (24-64)
  IPR010666 Zinc finger, GRF-type [PS51999] (24-65)

Nearest PDB structures (foldseek):
  7jl5-assembly1_A  TM=7.110E-01  e=6.442E-02  Homo sapiens
  6qp9-assembly1_B  TM=3.335E-01  e=5.188E+00  Drosophila melanogaster
  7jl5-assembly1_A  TM=7.118E-01  e=8.239E-02  Homo sapiens
  6qp9-assembly1_B  TM=3.336E-01  e=4.848E+00  Drosophila melanogaster
  5ja8-assembly1_A  TM=2.655E-01  e=5.868E+00  Vibrio cholerae O1 biovar El Tor str. N16961

pLDDT: mean 89.12, std 8.02, range [52.47, 97.38]